Protein AF-A0A9W6PLV8-F1 (afdb_monomer_lite)

Radius of gyration: 26.88 Å; chains: 1; bounding box: 59×56×76 Å

Organism: NCBI:txid2065

Structure (mmCIF, N/CA/C/O backbone):
data_AF-A0A9W6PLV8-F1
#
_entry.id   AF-A0A9W6PLV8-F1
#
loop_
_atom_site.group_PDB
_atom_site.id
_atom_site.type_symbol
_atom_site.label_atom_id
_atom_site.label_alt_id
_atom_site.label_comp_id
_atom_site.label_asym_id
_atom_site.label_entity_id
_atom_site.label_seq_id
_atom_site.pdbx_PDB_ins_code
_atom_site.Cartn_x
_atom_site.Cartn_y
_atom_site.Cartn_z
_atom_site.occupancy
_atom_site.B_iso_or_equiv
_atom_site.auth_seq_id
_atom_site.auth_comp_id
_atom_site.auth_asym_id
_atom_site.auth_atom_id
_atom_site.pdbx_PDB_model_num
ATOM 1 N N . MET A 1 1 ? 12.361 -11.086 0.873 1.00 66.12 1 MET A N 1
ATOM 2 C CA . MET A 1 1 ? 11.343 -10.248 0.214 1.00 66.12 1 MET A CA 1
ATOM 3 C C . MET A 1 1 ? 11.773 -10.048 -1.222 1.00 66.12 1 MET A C 1
ATOM 5 O O . MET A 1 1 ? 12.931 -9.699 -1.428 1.00 66.12 1 MET A O 1
ATOM 9 N N . ASP A 1 2 ? 10.905 -10.350 -2.185 1.00 84.69 2 ASP A N 1
ATOM 10 C CA . ASP A 1 2 ? 11.222 -10.149 -3.600 1.00 84.69 2 ASP A CA 1
ATOM 11 C C . ASP A 1 2 ? 11.041 -8.683 -4.031 1.00 84.69 2 ASP A C 1
ATOM 13 O O . ASP A 1 2 ? 10.467 -7.866 -3.305 1.00 84.69 2 ASP A O 1
ATOM 17 N N . ARG A 1 3 ? 11.588 -8.334 -5.201 1.00 83.94 3 ARG A N 1
ATOM 18 C CA . ARG A 1 3 ? 11.585 -6.954 -5.709 1.00 83.94 3 ARG A CA 1
ATOM 19 C C . ARG A 1 3 ? 10.170 -6.452 -5.992 1.00 83.94 3 ARG A C 1
ATOM 21 O O . ARG A 1 3 ? 9.849 -5.323 -5.642 1.00 83.94 3 ARG A O 1
ATOM 28 N N . CYS A 1 4 ? 9.310 -7.303 -6.551 1.00 87.81 4 CYS A N 1
ATOM 29 C CA . CYS A 1 4 ? 7.926 -6.953 -6.870 1.00 87.81 4 CYS A CA 1
ATOM 30 C C . CYS A 1 4 ? 7.145 -6.560 -5.611 1.00 87.81 4 CYS A C 1
ATOM 32 O O . CYS A 1 4 ? 6.453 -5.543 -5.598 1.00 87.81 4 CYS A O 1
ATOM 34 N N . THR A 1 5 ? 7.318 -7.320 -4.532 1.00 88.94 5 THR A N 1
ATOM 35 C CA . THR A 1 5 ? 6.724 -7.059 -3.220 1.00 88.94 5 THR A CA 1
ATOM 36 C C . THR A 1 5 ? 7.161 -5.696 -2.677 1.00 88.94 5 THR A C 1
ATOM 38 O O . THR A 1 5 ? 6.330 -4.903 -2.231 1.00 88.94 5 THR A O 1
ATOM 41 N N . TRP A 1 6 ? 8.461 -5.389 -2.759 1.00 90.25 6 TRP A N 1
ATOM 42 C CA . TRP A 1 6 ? 9.004 -4.117 -2.278 1.00 90.25 6 TRP A CA 1
ATOM 43 C C . TRP A 1 6 ? 8.450 -2.915 -3.054 1.00 90.25 6 TRP A C 1
ATOM 45 O O . TRP A 1 6 ? 7.961 -1.972 -2.428 1.00 90.25 6 TRP A O 1
ATOM 55 N N . GLU A 1 7 ? 8.468 -2.968 -4.390 1.00 92.38 7 GLU A N 1
ATOM 56 C CA . GLU A 1 7 ? 7.932 -1.902 -5.254 1.00 92.38 7 GLU A CA 1
ATOM 57 C C . GLU A 1 7 ? 6.434 -1.686 -5.007 1.00 92.38 7 GLU A C 1
ATOM 59 O O . GLU A 1 7 ? 5.956 -0.557 -4.890 1.00 92.38 7 GLU A O 1
ATOM 64 N N . THR A 1 8 ? 5.692 -2.781 -4.823 1.00 94.25 8 THR A N 1
ATOM 65 C CA . THR A 1 8 ? 4.251 -2.743 -4.533 1.00 94.25 8 THR A CA 1
ATOM 66 C C . THR A 1 8 ? 3.975 -2.035 -3.217 1.00 94.25 8 THR A C 1
ATOM 68 O O . THR A 1 8 ? 3.113 -1.157 -3.167 1.00 94.25 8 THR A O 1
ATOM 71 N N . ARG A 1 9 ? 4.736 -2.351 -2.159 1.00 94.56 9 ARG A N 1
ATOM 72 C CA . ARG A 1 9 ? 4.620 -1.641 -0.881 1.00 94.56 9 ARG A CA 1
ATOM 73 C C . ARG A 1 9 ? 4.906 -0.149 -1.047 1.00 94.56 9 ARG A C 1
ATOM 75 O O . ARG A 1 9 ? 4.167 0.657 -0.486 1.00 94.56 9 ARG A O 1
ATOM 82 N N . GLN A 1 10 ? 5.966 0.224 -1.771 1.00 93.44 10 GLN A N 1
ATOM 83 C CA . GLN A 1 10 ? 6.342 1.633 -1.949 1.00 93.44 10 GLN A CA 1
ATOM 84 C C . GLN A 1 10 ? 5.245 2.427 -2.661 1.00 93.44 10 GLN A C 1
ATOM 86 O O . GLN A 1 10 ? 4.796 3.452 -2.141 1.00 93.44 10 GLN A O 1
ATOM 91 N N . MET A 1 11 ? 4.765 1.931 -3.802 1.00 95.19 11 MET A N 1
ATOM 92 C CA . MET A 1 11 ? 3.712 2.600 -4.566 1.00 95.19 11 MET A CA 1
ATOM 93 C C . MET A 1 11 ? 2.415 2.696 -3.752 1.00 95.19 11 MET A C 1
ATOM 95 O O . MET A 1 11 ? 1.824 3.772 -3.647 1.00 95.19 11 MET A O 1
ATOM 99 N N . LEU A 1 12 ? 2.005 1.605 -3.098 1.00 96.19 12 LEU A N 1
ATOM 100 C CA . LEU A 1 12 ? 0.788 1.571 -2.287 1.00 96.19 12 LEU A CA 1
ATOM 101 C C . LEU A 1 12 ? 0.858 2.538 -1.096 1.00 96.19 12 LEU A C 1
ATOM 103 O O . LEU A 1 12 ? -0.100 3.262 -0.826 1.00 96.19 12 LEU A O 1
ATOM 107 N N . GLN A 1 13 ? 2.008 2.617 -0.423 1.00 94.75 13 GLN A N 1
ATOM 108 C CA . GLN A 1 13 ? 2.240 3.582 0.651 1.00 94.75 13 GLN A CA 1
ATOM 109 C C . GLN A 1 13 ? 2.097 5.024 0.148 1.00 94.75 13 GLN A C 1
ATOM 111 O O . GLN A 1 13 ? 1.472 5.841 0.826 1.00 94.75 13 GLN A O 1
ATOM 116 N N . ARG A 1 14 ? 2.650 5.347 -1.029 1.00 92.12 14 ARG A N 1
ATOM 117 C CA . ARG A 1 14 ? 2.546 6.690 -1.625 1.00 92.12 14 ARG A CA 1
ATOM 118 C C . ARG A 1 14 ? 1.112 7.037 -2.017 1.00 92.12 14 ARG A C 1
ATOM 120 O O . ARG A 1 14 ? 0.683 8.156 -1.744 1.00 92.12 14 ARG A O 1
ATOM 127 N N . ILE A 1 15 ? 0.367 6.092 -2.597 1.00 92.50 15 ILE A N 1
ATOM 128 C CA . ILE A 1 15 ? -1.060 6.267 -2.919 1.00 92.50 15 ILE A CA 1
ATOM 129 C C . ILE A 1 15 ? -1.844 6.600 -1.654 1.00 92.50 15 ILE A C 1
ATOM 131 O O . ILE A 1 15 ? -2.499 7.639 -1.604 1.00 92.50 15 ILE A O 1
ATOM 135 N N . LEU A 1 16 ? -1.727 5.766 -0.619 1.00 91.75 16 LEU A N 1
ATOM 136 C CA . LEU A 1 16 ? -2.488 5.928 0.618 1.00 91.75 16 LEU A CA 1
ATOM 137 C C . LEU A 1 16 ? -2.097 7.205 1.376 1.00 91.75 16 LEU A C 1
ATOM 139 O O . LEU A 1 16 ? -2.966 7.959 1.802 1.00 91.75 16 LEU A O 1
ATOM 143 N N . ALA A 1 17 ? -0.800 7.496 1.508 1.00 87.12 17 ALA A N 1
ATOM 144 C CA . ALA A 1 17 ? -0.333 8.690 2.213 1.00 87.12 17 ALA A CA 1
ATOM 145 C C . ALA A 1 17 ? -0.656 9.992 1.459 1.00 87.12 17 ALA A C 1
ATOM 147 O O . ALA A 1 17 ? -0.872 11.028 2.085 1.00 87.12 17 ALA A O 1
ATOM 148 N N . GLY A 1 18 ? -0.694 9.949 0.122 1.00 85.44 18 GLY A N 1
ATOM 149 C CA . GLY A 1 18 ? -1.062 11.084 -0.726 1.00 85.44 18 GLY A CA 1
ATOM 150 C C . GLY A 1 18 ? -2.571 11.329 -0.822 1.00 85.44 18 GLY A C 1
ATOM 151 O O . GLY A 1 18 ? -2.993 12.330 -1.415 1.00 85.44 18 GLY A O 1
ATOM 152 N N . TRP A 1 19 ? -3.400 10.439 -0.269 1.00 88.00 19 TRP A N 1
ATOM 153 C CA . TRP A 1 19 ? -4.860 10.510 -0.313 1.00 88.00 19 TRP A CA 1
ATOM 154 C C . TRP A 1 19 ? -5.446 11.104 0.951 1.00 88.00 19 TRP A C 1
ATOM 156 O O . TRP A 1 19 ? -5.958 10.419 1.821 1.00 88.00 19 TRP A O 1
ATOM 166 N N . PHE A 1 20 ? -5.393 12.435 1.009 1.00 82.69 20 PHE A N 1
ATOM 167 C CA . PHE A 1 20 ? -5.921 13.229 2.117 1.00 82.69 20 PHE A CA 1
ATOM 168 C C . PHE A 1 20 ? -7.392 12.917 2.442 1.00 82.69 20 PHE A C 1
ATOM 170 O O . PHE A 1 20 ? -7.762 12.919 3.612 1.00 82.69 20 PHE A O 1
ATOM 177 N N . GLU A 1 21 ? -8.206 12.587 1.434 1.00 84.38 21 GLU A N 1
ATOM 178 C CA . GLU A 1 21 ? -9.616 12.197 1.605 1.00 84.38 21 GLU A CA 1
ATOM 179 C C . GLU A 1 21 ? -9.795 10.885 2.381 1.00 84.38 21 GLU A C 1
ATOM 181 O O . GLU A 1 21 ? -10.880 10.651 2.899 1.00 84.38 21 GLU A O 1
ATOM 186 N N . LEU A 1 22 ? -8.747 10.059 2.520 1.00 84.38 22 LEU A N 1
ATOM 187 C CA . LEU A 1 22 ? -8.789 8.859 3.357 1.00 84.38 22 LEU A CA 1
ATOM 188 C C . LEU A 1 22 ? -8.685 9.173 4.846 1.00 84.38 22 LEU A C 1
ATOM 190 O O . LEU A 1 22 ? -9.080 8.342 5.651 1.00 84.38 22 LEU A O 1
ATOM 194 N N . ALA A 1 23 ? -8.153 10.332 5.247 1.00 84.62 23 ALA A N 1
ATOM 195 C CA . ALA A 1 23 ? -7.918 10.615 6.664 1.00 84.62 23 ALA A CA 1
ATOM 196 C C . ALA A 1 23 ? -9.195 10.546 7.535 1.00 84.62 23 ALA A C 1
ATOM 198 O O . ALA A 1 23 ? -9.117 9.946 8.608 1.00 84.62 23 ALA A O 1
ATOM 199 N N . PRO A 1 24 ? -10.359 11.090 7.114 1.00 85.69 24 PRO A N 1
ATOM 200 C CA . PRO A 1 24 ? -11.595 11.011 7.897 1.00 85.69 24 PRO A CA 1
ATOM 201 C C . PRO A 1 24 ? -12.173 9.593 7.999 1.00 85.69 24 PRO A C 1
ATOM 203 O O . PRO A 1 24 ? -12.715 9.234 9.037 1.00 85.69 24 PRO A O 1
ATOM 206 N N . VAL A 1 25 ? -12.031 8.794 6.939 1.00 88.00 25 VAL A N 1
ATOM 207 C CA . VAL A 1 25 ? -12.609 7.440 6.807 1.00 88.00 25 VAL A CA 1
ATOM 208 C C . VAL A 1 25 ? -11.593 6.329 7.099 1.00 88.00 25 VAL A C 1
ATOM 210 O O . VAL A 1 25 ? -11.867 5.144 6.932 1.00 88.00 25 VAL A O 1
ATOM 213 N N . LEU A 1 26 ? -10.394 6.688 7.558 1.00 86.50 26 LEU A N 1
ATOM 214 C CA . LEU A 1 26 ? -9.319 5.749 7.861 1.00 86.50 26 LEU A CA 1
ATOM 215 C C . LEU A 1 26 ? -9.717 4.681 8.898 1.00 86.50 26 LEU A C 1
ATOM 217 O O . LEU A 1 26 ? -9.351 3.524 8.691 1.00 86.50 26 LEU A O 1
ATOM 221 N N . PRO A 1 27 ? -10.469 4.997 9.976 1.00 87.00 27 PRO A N 1
ATOM 222 C CA . PRO A 1 27 ? -10.951 3.969 10.898 1.00 87.00 27 PRO A CA 1
ATOM 223 C C . PRO A 1 27 ? -11.857 2.937 10.214 1.00 87.00 27 PRO A C 1
ATOM 225 O O . PRO A 1 27 ? -11.727 1.744 10.470 1.00 87.00 27 PRO A O 1
ATOM 228 N N . GLU A 1 28 ? -12.730 3.386 9.309 1.00 89.94 28 GLU A N 1
ATOM 229 C CA . GLU A 1 28 ? -13.651 2.530 8.551 1.00 89.94 28 GLU A CA 1
ATOM 230 C C . GLU A 1 28 ? -12.890 1.647 7.558 1.00 89.94 28 GLU A C 1
ATOM 232 O O . GLU A 1 28 ? -13.195 0.463 7.427 1.00 89.94 28 GLU A O 1
ATOM 237 N N . LEU A 1 29 ? -11.854 2.191 6.909 1.00 90.56 29 LEU A N 1
ATOM 238 C CA . LEU A 1 29 ? -10.946 1.416 6.065 1.00 90.56 29 LEU A CA 1
ATOM 239 C C . LEU A 1 29 ? -10.225 0.330 6.874 1.00 90.56 29 LEU A C 1
ATOM 241 O O . LEU A 1 29 ? -10.180 -0.827 6.462 1.00 90.56 29 LEU A O 1
ATOM 245 N N . GLU A 1 30 ? -9.637 0.687 8.018 1.00 89.81 30 GLU A N 1
ATOM 246 C CA . GLU A 1 30 ? -8.913 -0.269 8.863 1.00 89.81 30 GLU A CA 1
ATOM 247 C C . GLU A 1 30 ? -9.843 -1.368 9.381 1.00 89.81 30 GLU A C 1
ATOM 249 O O . GLU A 1 30 ? -9.465 -2.540 9.356 1.00 89.81 30 GLU A O 1
ATOM 254 N N . GLN A 1 31 ? -11.066 -1.010 9.777 1.00 89.69 31 GLN A N 1
ATOM 255 C CA . GLN A 1 31 ? -12.098 -1.968 10.155 1.00 89.69 31 GLN A CA 1
ATOM 256 C C . GLN A 1 31 ? -12.480 -2.883 8.984 1.00 89.69 31 GLN A C 1
ATOM 258 O O . GLN A 1 31 ? -12.479 -4.103 9.141 1.00 89.69 31 GLN A O 1
ATOM 263 N N . HIS A 1 32 ? -12.737 -2.325 7.799 1.00 90.44 32 HIS A N 1
ATOM 264 C CA . HIS A 1 32 ? -13.065 -3.110 6.611 1.00 90.44 32 HIS A CA 1
ATOM 265 C C . HIS A 1 32 ? -11.961 -4.118 6.273 1.00 90.44 32 HIS A C 1
ATOM 267 O O . HIS A 1 32 ? -12.236 -5.291 6.014 1.00 90.44 32 HIS A O 1
ATOM 273 N N . LEU A 1 33 ? -10.698 -3.686 6.310 1.00 91.19 33 LEU A N 1
ATOM 274 C CA . LEU A 1 33 ? -9.557 -4.571 6.091 1.00 91.19 33 LEU A CA 1
ATOM 275 C C . LEU A 1 33 ? -9.464 -5.646 7.183 1.00 91.19 33 LEU A C 1
ATOM 277 O O . LEU A 1 33 ? -9.072 -6.777 6.891 1.00 91.19 33 LEU A O 1
ATOM 281 N N . ALA A 1 34 ? -9.838 -5.343 8.425 1.00 89.31 34 ALA A N 1
ATOM 282 C CA . ALA A 1 34 ? -9.882 -6.329 9.506 1.00 89.31 34 ALA A CA 1
ATOM 283 C C . ALA A 1 34 ? -10.859 -7.456 9.190 1.00 89.31 34 ALA A C 1
ATOM 285 O O . ALA A 1 34 ? -10.510 -8.632 9.274 1.00 89.31 34 ALA A O 1
ATOM 286 N N . GLU A 1 35 ? -12.068 -7.070 8.792 1.00 90.50 35 GLU A N 1
ATOM 287 C CA . GLU A 1 35 ? -13.188 -7.969 8.539 1.00 90.50 35 GLU A CA 1
ATOM 288 C C . GLU A 1 35 ? -12.968 -8.821 7.283 1.00 90.50 35 GLU A C 1
ATOM 290 O O . GLU A 1 35 ? -13.348 -9.990 7.256 1.00 90.50 35 GLU A O 1
ATOM 295 N N . THR A 1 36 ? -12.327 -8.262 6.253 1.00 88.25 36 THR A N 1
ATOM 296 C CA . THR A 1 36 ? -12.172 -8.923 4.945 1.00 88.25 36 THR A CA 1
ATOM 297 C C . THR A 1 36 ? -10.828 -9.615 4.742 1.00 88.25 36 THR A C 1
ATOM 299 O O . THR A 1 36 ? -10.755 -10.603 4.014 1.00 88.25 36 THR A O 1
ATOM 302 N N . THR A 1 37 ? -9.761 -9.130 5.381 1.00 86.12 37 THR A N 1
ATOM 303 C CA . THR A 1 37 ? -8.385 -9.614 5.146 1.00 86.12 37 THR A CA 1
ATOM 304 C C . THR A 1 37 ? -7.664 -10.069 6.416 1.00 86.12 37 THR A C 1
ATOM 306 O O . THR A 1 37 ? -6.541 -10.564 6.344 1.00 86.12 37 THR A O 1
ATOM 309 N N . GLY A 1 38 ? -8.282 -9.923 7.595 1.00 85.62 38 GLY A N 1
ATOM 310 C CA . GLY A 1 38 ? -7.638 -10.230 8.875 1.00 85.62 38 GLY A CA 1
ATOM 311 C C . GLY A 1 38 ? -6.584 -9.198 9.289 1.00 85.62 38 GLY A C 1
ATOM 312 O O . GLY A 1 38 ? -5.653 -9.525 10.027 1.00 85.62 38 GLY A O 1
ATOM 313 N N . TYR A 1 39 ? -6.699 -7.961 8.797 1.00 86.75 39 TYR A N 1
ATOM 314 C CA . TYR A 1 39 ? -5.824 -6.858 9.185 1.00 86.75 39 TYR A CA 1
ATOM 315 C C . TYR A 1 39 ? -5.888 -6.589 10.700 1.00 86.75 39 TYR A C 1
ATOM 317 O O . TYR A 1 39 ? -6.982 -6.438 11.251 1.00 86.75 39 TYR A O 1
ATOM 325 N N . PRO A 1 40 ? -4.741 -6.484 11.398 1.00 83.38 40 PRO A N 1
ATOM 326 C CA . PRO A 1 40 ? -4.727 -6.193 12.826 1.00 83.38 40 PRO A CA 1
ATOM 327 C C . PRO A 1 40 ? -5.050 -4.712 13.077 1.00 83.38 40 PRO A C 1
ATOM 329 O O . PRO A 1 40 ? -4.174 -3.844 13.000 1.00 83.38 40 PRO A O 1
ATOM 332 N N . VAL A 1 41 ? -6.315 -4.428 13.398 1.00 71.38 41 VAL A N 1
ATOM 333 C CA . VAL A 1 41 ? -6.792 -3.081 13.759 1.00 71.38 41 VAL A CA 1
ATOM 334 C C . VAL A 1 41 ? -6.122 -2.614 15.041 1.00 71.38 41 VAL A C 1
ATOM 336 O O . VAL A 1 41 ? -5.986 -3.371 16.003 1.00 71.38 41 VAL A O 1
ATOM 339 N N . GLN A 1 42 ? -5.719 -1.344 15.072 1.00 65.12 42 GLN A N 1
ATOM 340 C CA . GLN A 1 42 ? -5.234 -0.717 16.296 1.00 65.12 42 GLN A CA 1
ATOM 341 C C . GLN A 1 42 ? -6.307 0.165 16.930 1.00 65.12 42 GLN A C 1
ATOM 343 O O . GLN A 1 42 ? -7.035 0.876 16.254 1.00 65.12 42 GLN A O 1
ATOM 348 N N . VAL A 1 43 ? -6.341 0.152 18.263 1.00 52.78 43 VAL A N 1
ATOM 349 C CA . VAL A 1 43 ? -7.357 0.824 19.092 1.00 52.78 43 VAL A CA 1
ATOM 350 C C . VAL A 1 43 ? -7.194 2.357 19.121 1.00 52.78 43 VAL A C 1
ATOM 352 O O . VAL A 1 43 ? -8.076 3.057 19.602 1.00 52.78 43 VAL A O 1
ATOM 355 N N . GLN A 1 44 ? -6.079 2.908 18.621 1.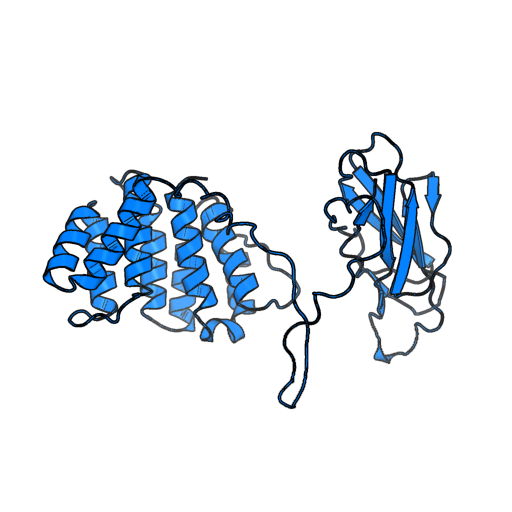00 53.84 44 GLN A N 1
ATOM 356 C CA . GLN A 1 44 ? -5.806 4.352 18.669 1.00 53.84 44 GLN A CA 1
ATOM 357 C C . GLN A 1 44 ? -5.672 4.975 17.272 1.00 53.84 44 GLN A C 1
ATOM 359 O O . GLN A 1 44 ? -4.939 4.425 16.441 1.00 53.84 44 GLN A O 1
ATOM 364 N N . PRO A 1 45 ? -6.285 6.153 17.034 1.00 54.31 45 PRO A N 1
ATOM 365 C CA . PRO A 1 45 ? -6.133 6.885 15.783 1.00 54.31 45 PRO A CA 1
ATOM 366 C C . PRO A 1 45 ? -4.671 7.306 15.581 1.00 54.31 45 PRO A C 1
ATOM 368 O O . PRO A 1 45 ? -4.028 7.875 16.465 1.00 54.31 45 PRO A O 1
ATOM 371 N N . ARG A 1 46 ? -4.129 7.002 14.399 1.00 68.44 46 ARG A N 1
ATOM 372 C CA . ARG A 1 46 ? -2.763 7.345 13.980 1.00 68.44 46 ARG A CA 1
ATOM 373 C C . ARG A 1 46 ? -2.814 8.401 12.870 1.00 68.44 46 ARG A C 1
ATOM 375 O O . ARG A 1 46 ? -3.810 8.491 12.156 1.00 68.44 46 ARG A O 1
ATOM 382 N N . PRO A 1 47 ? -1.725 9.159 12.657 1.00 80.00 47 PRO A N 1
ATOM 383 C CA . PRO A 1 47 ? -1.580 9.967 11.452 1.00 80.00 47 PRO A CA 1
ATOM 384 C C . PRO A 1 47 ? -1.700 9.103 10.189 1.00 80.00 47 PRO A C 1
ATOM 386 O O . PRO A 1 47 ? -1.152 7.996 10.150 1.00 80.00 47 PRO A O 1
ATOM 389 N N . LEU A 1 48 ? -2.331 9.641 9.138 1.00 79.94 48 LEU A N 1
ATOM 390 C CA . LEU A 1 48 ? -2.546 8.944 7.862 1.00 79.94 48 LEU A CA 1
ATOM 391 C C . LEU A 1 48 ? -1.257 8.329 7.302 1.00 79.94 48 LEU A C 1
ATOM 393 O O . LEU A 1 48 ? -1.274 7.199 6.839 1.00 79.94 48 LEU A O 1
ATOM 397 N N . SER A 1 49 ? -0.121 9.024 7.389 1.00 82.94 49 SER A N 1
ATOM 398 C CA . SER A 1 49 ? 1.170 8.519 6.902 1.00 82.94 49 SER A CA 1
ATOM 399 C C . SER A 1 49 ? 1.633 7.238 7.611 1.00 82.94 49 SER A C 1
ATOM 401 O O . SER A 1 49 ? 2.209 6.344 6.983 1.00 82.94 49 SER A O 1
ATOM 403 N N . VAL A 1 50 ? 1.360 7.120 8.913 1.00 84.94 50 VAL A N 1
ATOM 404 C CA . VAL A 1 50 ? 1.713 5.945 9.719 1.00 84.94 50 VAL A CA 1
ATOM 405 C C . VAL A 1 50 ? 0.791 4.779 9.371 1.00 84.94 50 VAL A C 1
ATOM 407 O O . VAL A 1 50 ? 1.279 3.674 9.124 1.00 84.94 50 VAL A O 1
ATOM 410 N N . SER A 1 51 ? -0.519 5.025 9.283 1.00 86.56 51 SER A N 1
ATOM 411 C CA . SER A 1 51 ? -1.474 3.995 8.864 1.00 86.56 51 SER A CA 1
ATOM 412 C C . SER A 1 51 ? -1.249 3.557 7.421 1.00 86.56 51 SER A C 1
ATOM 414 O O . SER A 1 51 ? -1.202 2.360 7.172 1.00 86.56 51 SER A O 1
ATOM 416 N N . ALA A 1 52 ? -0.986 4.477 6.492 1.00 88.50 52 ALA A N 1
ATOM 417 C CA . ALA A 1 52 ? -0.643 4.174 5.102 1.00 88.50 52 ALA A CA 1
ATOM 418 C C . ALA A 1 52 ? 0.567 3.239 5.004 1.00 88.50 52 ALA A C 1
ATOM 420 O O . ALA A 1 52 ? 0.529 2.253 4.275 1.00 88.50 52 ALA A O 1
ATOM 421 N N . THR A 1 53 ? 1.619 3.498 5.787 1.00 89.12 53 THR A N 1
ATOM 422 C CA . THR A 1 53 ? 2.807 2.631 5.836 1.00 89.12 53 THR A CA 1
ATOM 423 C C . THR A 1 53 ? 2.456 1.229 6.335 1.00 89.12 53 THR A C 1
ATOM 425 O O . THR A 1 53 ? 2.900 0.235 5.762 1.00 89.12 53 THR A O 1
ATOM 428 N N . ARG A 1 54 ? 1.639 1.132 7.390 1.00 91.88 54 ARG A N 1
ATOM 429 C CA . ARG A 1 54 ? 1.237 -0.146 7.991 1.00 91.88 54 ARG A CA 1
ATOM 430 C C . ARG A 1 54 ? 0.299 -0.940 7.085 1.00 91.88 54 ARG A C 1
ATOM 432 O O . ARG A 1 54 ? 0.523 -2.127 6.892 1.00 91.88 54 ARG A O 1
ATOM 439 N N . ILE A 1 55 ? -0.721 -0.287 6.530 1.00 93.88 55 ILE A N 1
ATOM 440 C CA . ILE A 1 55 ? -1.664 -0.871 5.571 1.00 93.88 55 ILE A CA 1
ATOM 441 C C . ILE A 1 55 ? -0.893 -1.361 4.345 1.00 93.88 55 ILE A C 1
ATOM 443 O O . ILE A 1 55 ? -1.016 -2.525 3.986 1.00 93.88 55 ILE A O 1
ATOM 447 N N . ALA A 1 56 ? -0.027 -0.530 3.755 1.00 94.81 56 ALA A N 1
ATOM 448 C CA . ALA A 1 56 ? 0.752 -0.924 2.586 1.00 94.81 56 ALA A CA 1
ATOM 449 C C . ALA A 1 56 ? 1.671 -2.118 2.869 1.00 94.81 56 ALA A C 1
ATOM 451 O O . ALA A 1 56 ? 1.738 -3.041 2.061 1.00 94.81 56 ALA A O 1
ATOM 452 N N . LYS A 1 57 ? 2.346 -2.129 4.027 1.00 93.81 57 LYS A N 1
ATOM 453 C CA . LYS A 1 57 ? 3.161 -3.271 4.447 1.00 93.81 57 LYS A CA 1
ATOM 454 C C . LYS A 1 57 ? 2.311 -4.531 4.605 1.00 93.81 57 LYS A C 1
ATOM 456 O O . LYS A 1 57 ? 2.662 -5.564 4.053 1.00 93.81 57 LYS A O 1
ATOM 461 N N . PHE A 1 58 ? 1.181 -4.438 5.301 1.00 94.94 58 PHE A N 1
ATOM 462 C CA . PHE A 1 58 ? 0.313 -5.588 5.507 1.00 94.94 58 PHE A CA 1
ATOM 463 C C . PHE A 1 58 ? -0.189 -6.168 4.179 1.00 94.94 58 PHE A C 1
ATOM 465 O O . PHE A 1 58 ? -0.051 -7.363 3.939 1.00 94.94 58 PHE A O 1
ATOM 472 N N . LEU A 1 59 ? -0.727 -5.316 3.303 1.00 95.81 59 LEU A N 1
ATOM 473 C CA . LEU A 1 59 ? -1.328 -5.740 2.039 1.00 95.81 59 LEU A CA 1
ATOM 474 C C . LEU A 1 59 ? -0.297 -6.322 1.063 1.00 95.81 59 LEU A C 1
ATOM 476 O O . LEU A 1 59 ? -0.624 -7.259 0.339 1.00 95.81 59 LEU A O 1
ATOM 480 N N . ALA A 1 60 ? 0.926 -5.784 1.038 1.00 92.88 60 ALA A N 1
ATOM 481 C CA . ALA A 1 60 ? 1.969 -6.228 0.115 1.00 92.88 60 ALA A CA 1
ATOM 482 C C . ALA A 1 60 ? 2.830 -7.380 0.665 1.00 92.88 60 ALA A C 1
ATOM 484 O O . ALA A 1 60 ? 3.185 -8.275 -0.095 1.00 92.88 60 ALA A O 1
ATOM 485 N N . GLU A 1 61 ? 3.184 -7.360 1.955 1.00 91.62 61 GLU A N 1
ATOM 486 C CA . GLU A 1 61 ? 4.188 -8.258 2.550 1.00 91.62 61 GLU A CA 1
ATOM 487 C C . GLU A 1 61 ? 3.592 -9.292 3.508 1.00 91.62 61 GLU A C 1
ATOM 489 O O . GLU A 1 61 ? 3.961 -10.465 3.446 1.00 91.62 61 GLU A O 1
ATOM 494 N N . ASP A 1 62 ? 2.716 -8.863 4.422 1.00 89.19 62 ASP A N 1
ATOM 495 C CA . ASP A 1 62 ? 2.295 -9.713 5.544 1.00 89.19 62 ASP A CA 1
ATOM 496 C C . ASP A 1 62 ? 1.079 -10.601 5.183 1.00 89.19 62 ASP A C 1
ATOM 498 O O . ASP A 1 62 ? 0.879 -11.663 5.781 1.00 89.19 62 ASP A O 1
ATOM 502 N N . HIS A 1 63 ? 0.265 -10.206 4.196 1.00 90.38 63 HIS A N 1
ATOM 503 C CA . HIS A 1 63 ? -0.907 -10.967 3.764 1.00 90.38 63 HIS A CA 1
ATOM 504 C C . HIS A 1 63 ? -0.528 -12.159 2.868 1.00 90.38 63 HIS A C 1
ATOM 506 O O . HIS A 1 63 ? 0.244 -12.041 1.921 1.00 90.38 63 HIS A O 1
ATOM 512 N N . ARG A 1 64 ? -1.145 -13.326 3.105 1.00 88.62 64 ARG A N 1
ATOM 513 C CA . ARG A 1 64 ? -0.856 -14.570 2.353 1.00 88.62 64 ARG A CA 1
ATOM 514 C C . ARG A 1 64 ? -1.252 -14.512 0.875 1.00 88.62 64 ARG A C 1
ATOM 516 O O . ARG A 1 64 ? -0.758 -15.301 0.077 1.00 88.62 64 ARG A O 1
ATOM 523 N N . GLN A 1 65 ? -2.179 -13.624 0.526 1.00 90.69 65 GLN A N 1
ATOM 524 C CA . GLN A 1 65 ? -2.666 -13.408 -0.838 1.00 90.69 65 GLN A CA 1
ATOM 525 C C . GLN A 1 65 ? -2.674 -11.902 -1.157 1.00 90.69 65 GLN A C 1
ATOM 527 O O . GLN A 1 65 ? -3.733 -11.276 -1.069 1.00 90.69 65 GLN A O 1
ATOM 532 N N . PRO A 1 66 ? -1.519 -11.287 -1.473 1.00 92.12 66 PRO A N 1
ATOM 533 C CA . PRO A 1 66 ? -1.416 -9.835 -1.653 1.00 92.12 66 PRO A CA 1
ATOM 534 C C . PRO A 1 66 ? -2.379 -9.277 -2.705 1.00 92.12 66 PRO A C 1
ATOM 536 O O . PRO A 1 66 ? -3.060 -8.287 -2.463 1.00 92.12 66 PRO A O 1
ATO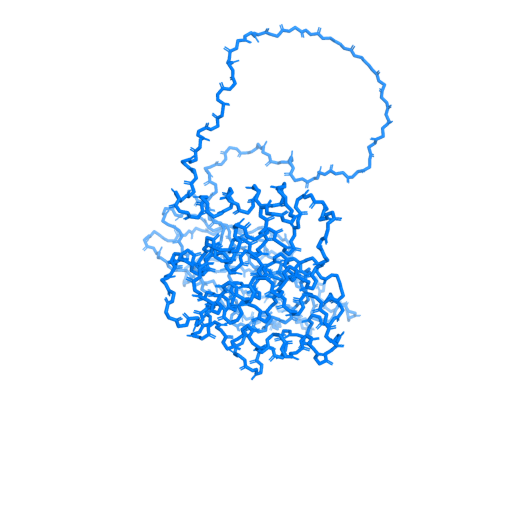M 539 N N . ALA A 1 67 ? -2.524 -9.961 -3.844 1.00 91.56 67 ALA A N 1
ATOM 540 C CA . ALA A 1 67 ? -3.444 -9.547 -4.903 1.00 91.56 67 ALA A CA 1
ATOM 541 C C . ALA A 1 67 ? -4.900 -9.428 -4.422 1.00 91.56 67 ALA A C 1
ATOM 543 O O . ALA A 1 67 ? -5.572 -8.451 -4.734 1.00 91.56 67 ALA A O 1
ATOM 544 N N . ALA A 1 68 ? -5.378 -10.412 -3.651 1.00 91.88 68 ALA A N 1
ATOM 545 C CA . ALA A 1 68 ? -6.745 -10.421 -3.138 1.00 91.88 68 ALA A CA 1
ATOM 546 C C . ALA A 1 68 ? -6.958 -9.302 -2.111 1.00 91.88 68 ALA A C 1
ATOM 548 O O . ALA A 1 68 ? -7.944 -8.578 -2.184 1.00 91.88 68 ALA A O 1
ATOM 549 N N . ALA A 1 69 ? -6.000 -9.100 -1.202 1.00 93.25 69 ALA A N 1
ATOM 550 C CA . ALA A 1 69 ? -6.096 -8.052 -0.189 1.00 93.25 69 ALA A CA 1
ATOM 551 C C . ALA A 1 69 ? -6.049 -6.637 -0.788 1.00 93.25 69 ALA A C 1
ATOM 553 O O . ALA A 1 69 ? -6.834 -5.775 -0.398 1.00 93.25 69 ALA A O 1
ATOM 554 N N . ILE A 1 70 ? -5.177 -6.398 -1.774 1.00 96.38 70 ILE A N 1
ATOM 555 C CA . ILE A 1 70 ? -5.152 -5.131 -2.521 1.00 96.38 70 ILE A CA 1
ATOM 556 C C . ILE A 1 70 ? -6.452 -4.960 -3.330 1.00 96.38 70 ILE A C 1
ATOM 558 O O . ILE A 1 70 ? -6.962 -3.846 -3.434 1.00 96.38 70 ILE A O 1
ATOM 562 N N . GLY A 1 71 ? -7.029 -6.051 -3.847 1.00 94.19 71 GLY A N 1
ATOM 563 C CA . GLY A 1 71 ? -8.350 -6.050 -4.484 1.00 94.19 71 GLY A CA 1
ATOM 564 C C . GLY A 1 71 ? -9.468 -5.591 -3.542 1.00 94.19 71 GLY A C 1
ATOM 565 O O . GLY A 1 71 ? -10.236 -4.707 -3.900 1.00 94.19 71 GLY A O 1
ATOM 566 N N . HIS A 1 72 ? -9.502 -6.093 -2.304 1.00 93.62 72 HIS A N 1
ATOM 567 C CA . HIS A 1 72 ? -10.465 -5.632 -1.295 1.00 93.62 72 HIS A CA 1
ATOM 568 C C . HIS A 1 72 ? -10.313 -4.142 -0.969 1.00 93.62 72 HIS A C 1
ATOM 570 O O . HIS A 1 72 ? -11.312 -3.432 -0.864 1.00 93.62 72 HIS A O 1
ATOM 576 N N . LEU A 1 73 ? -9.074 -3.640 -0.881 1.00 95.50 73 LEU A N 1
ATOM 577 C CA . LEU A 1 73 ? -8.830 -2.203 -0.746 1.00 95.50 73 LEU A CA 1
ATOM 578 C C . LEU A 1 73 ? -9.432 -1.425 -1.927 1.00 95.50 73 LEU A C 1
ATOM 580 O O . LEU A 1 73 ? -10.108 -0.425 -1.707 1.00 95.50 73 LEU A O 1
ATOM 584 N N . HIS A 1 74 ? -9.205 -1.867 -3.165 1.00 94.88 74 HIS A N 1
ATOM 585 C CA . HIS A 1 74 ? -9.792 -1.235 -4.348 1.00 94.88 74 HIS A CA 1
ATOM 586 C C . HIS A 1 74 ? -11.325 -1.200 -4.285 1.00 94.88 74 HIS A C 1
ATOM 588 O O . HIS A 1 74 ? -11.916 -0.138 -4.477 1.00 94.88 74 HIS A O 1
ATOM 594 N N . ASP A 1 75 ? -11.962 -2.330 -3.984 1.00 93.06 75 ASP A N 1
ATOM 595 C CA . ASP A 1 75 ? -13.422 -2.434 -3.967 1.00 93.06 75 ASP A CA 1
ATOM 596 C C . ASP A 1 75 ? -14.034 -1.508 -2.912 1.00 93.06 75 ASP A C 1
ATOM 598 O O . ASP A 1 75 ? -15.027 -0.824 -3.168 1.00 93.06 75 ASP A O 1
ATOM 602 N N . TRP A 1 76 ? -13.406 -1.419 -1.738 1.00 94.00 76 TRP A N 1
ATOM 603 C CA . TRP A 1 76 ? -13.812 -0.473 -0.705 1.00 94.00 76 TRP A CA 1
ATOM 604 C C . TRP A 1 76 ? -13.669 0.981 -1.162 1.00 94.00 76 TRP A C 1
ATOM 606 O O . TRP A 1 76 ? -14.602 1.768 -1.006 1.00 94.00 76 TRP A O 1
ATOM 616 N N . LEU A 1 77 ? -12.535 1.335 -1.778 1.00 91.00 77 LEU A N 1
ATOM 617 C CA . LEU A 1 77 ? -12.291 2.690 -2.280 1.00 91.00 77 LEU A CA 1
ATOM 618 C C . LEU A 1 77 ? -13.331 3.100 -3.328 1.00 91.00 77 LEU A C 1
ATOM 620 O O . LEU A 1 77 ? -13.839 4.219 -3.273 1.00 91.00 77 LEU A O 1
ATOM 624 N N . VAL A 1 78 ? -13.684 2.192 -4.239 1.00 89.69 78 VAL A N 1
ATOM 625 C CA . VAL A 1 78 ? -14.737 2.416 -5.238 1.00 89.69 78 VAL A CA 1
ATOM 626 C C . VAL A 1 78 ? -16.099 2.613 -4.575 1.00 89.69 78 VAL A C 1
ATOM 628 O O . VAL A 1 78 ? -16.850 3.499 -4.976 1.00 89.69 78 VAL A O 1
ATOM 631 N N . ASN A 1 79 ? -16.415 1.835 -3.540 1.00 89.38 79 ASN A N 1
ATOM 632 C CA . ASN A 1 79 ? -17.692 1.950 -2.838 1.00 89.38 79 ASN A CA 1
ATOM 633 C C . ASN A 1 79 ? -17.832 3.268 -2.061 1.00 89.38 79 ASN A C 1
ATOM 635 O O . ASN A 1 79 ? -18.919 3.841 -2.036 1.00 89.38 79 ASN A O 1
ATOM 639 N N . VAL A 1 80 ? -16.756 3.756 -1.435 1.00 86.81 80 VAL A N 1
ATOM 640 C CA . VAL A 1 80 ? -16.792 4.965 -0.591 1.00 86.81 80 VAL A CA 1
ATOM 641 C C . VAL A 1 80 ? -16.600 6.248 -1.401 1.00 86.81 80 VAL A C 1
ATOM 643 O O . VAL A 1 80 ? -17.282 7.242 -1.156 1.00 86.81 80 VAL A O 1
ATOM 646 N N . HIS A 1 81 ? -15.695 6.240 -2.380 1.00 83.00 81 HIS A N 1
ATOM 647 C CA . HIS A 1 81 ? -15.272 7.444 -3.104 1.00 83.00 81 HIS A CA 1
ATOM 648 C C . HIS A 1 81 ? -15.636 7.440 -4.598 1.00 83.00 81 HIS A C 1
ATOM 650 O O . HIS A 1 81 ? -15.362 8.421 -5.298 1.00 83.00 81 HIS A O 1
ATOM 656 N N . GLY A 1 82 ? -16.265 6.368 -5.089 1.00 85.00 82 GLY A N 1
ATOM 657 C CA . GLY A 1 82 ? -16.551 6.162 -6.506 1.00 85.00 82 GLY A CA 1
ATOM 658 C C . GLY A 1 82 ? -15.312 5.771 -7.316 1.00 85.00 82 GLY A C 1
ATOM 659 O O . GLY A 1 82 ? -14.202 5.637 -6.799 1.00 85.00 82 GLY A O 1
ATOM 660 N N . ASN A 1 83 ? -15.495 5.611 -8.628 1.00 80.81 83 ASN A N 1
ATOM 661 C CA . ASN A 1 83 ? -14.382 5.340 -9.538 1.00 80.81 83 ASN A CA 1
ATOM 662 C C . ASN A 1 83 ? -13.478 6.575 -9.641 1.00 80.81 83 ASN A C 1
ATOM 664 O O . ASN A 1 83 ? -13.874 7.604 -10.194 1.00 80.81 83 ASN A O 1
ATOM 668 N N . GLN A 1 84 ? -12.256 6.453 -9.126 1.00 86.56 84 GLN A N 1
ATOM 669 C CA . GLN A 1 84 ? -11.233 7.491 -9.161 1.00 86.56 84 GLN A CA 1
ATOM 670 C C . GLN A 1 84 ? -9.919 6.945 -9.716 1.00 86.56 84 GLN A C 1
ATOM 672 O O . GLN A 1 84 ? -9.572 5.788 -9.488 1.00 86.56 84 GLN A O 1
ATOM 677 N N . LEU A 1 85 ? -9.117 7.830 -10.314 1.00 88.38 85 LEU A N 1
ATOM 678 C CA . LEU A 1 85 ? -7.812 7.489 -10.890 1.00 88.38 85 LEU A CA 1
ATOM 679 C C . LEU A 1 85 ? -6.879 6.766 -9.901 1.00 88.38 85 LEU A C 1
ATOM 681 O O . LEU A 1 85 ? -6.127 5.876 -10.282 1.00 88.38 85 LEU A O 1
ATOM 685 N N . ARG A 1 86 ? -6.914 7.137 -8.615 1.00 87.19 86 ARG A N 1
ATOM 686 C CA . ARG A 1 86 ? -6.116 6.465 -7.577 1.00 87.19 86 ARG A CA 1
ATOM 687 C C . ARG A 1 86 ? -6.610 5.053 -7.282 1.00 87.19 86 ARG A C 1
ATOM 689 O O . ARG A 1 86 ? -5.781 4.178 -7.060 1.00 87.19 86 ARG A O 1
ATOM 696 N N . GLY A 1 87 ? -7.924 4.830 -7.324 1.00 90.62 87 GLY A N 1
ATOM 697 C CA . GLY A 1 87 ? -8.514 3.494 -7.264 1.00 90.62 87 GLY A CA 1
ATOM 698 C C . GLY A 1 87 ? -8.045 2.635 -8.438 1.00 90.62 87 GLY A C 1
ATOM 699 O O . GLY A 1 87 ? -7.581 1.518 -8.222 1.00 90.62 87 GLY A O 1
ATOM 700 N N . ASP A 1 88 ? -8.027 3.187 -9.654 1.00 93.56 88 ASP A N 1
ATOM 701 C CA . ASP A 1 88 ? -7.563 2.460 -10.842 1.00 93.56 88 ASP A CA 1
ATOM 702 C C . ASP A 1 88 ? -6.096 1.993 -10.708 1.00 93.56 88 ASP A C 1
ATOM 704 O O . ASP A 1 88 ? -5.755 0.870 -11.085 1.00 93.56 88 ASP A O 1
ATOM 708 N N . TRP A 1 89 ? -5.226 2.805 -10.093 1.00 95.81 89 TRP A N 1
ATOM 709 C CA . TRP A 1 89 ? -3.848 2.402 -9.779 1.00 95.81 89 TRP A CA 1
ATOM 710 C C . TRP A 1 89 ? -3.761 1.305 -8.704 1.00 95.81 89 TRP A C 1
ATOM 712 O O . TRP A 1 89 ? -2.909 0.421 -8.807 1.00 95.81 89 TRP A O 1
ATOM 722 N N . VAL A 1 90 ? -4.643 1.309 -7.697 1.00 96.31 90 VAL A N 1
ATOM 723 C CA . VAL A 1 90 ? -4.738 0.209 -6.712 1.00 96.31 90 VAL A CA 1
ATOM 724 C C . VAL A 1 90 ? -5.203 -1.083 -7.393 1.00 96.31 90 VAL A C 1
ATOM 726 O O . VAL A 1 90 ? -4.622 -2.144 -7.158 1.00 96.31 90 VAL A O 1
ATOM 729 N N . SER A 1 91 ? -6.184 -0.995 -8.296 1.00 95.25 91 SER A N 1
ATOM 730 C CA . SER A 1 91 ? -6.640 -2.126 -9.116 1.00 95.25 91 SER A CA 1
ATOM 731 C C . SER A 1 91 ? -5.499 -2.703 -9.956 1.00 95.25 91 SER A C 1
ATOM 733 O O . SER A 1 91 ? -5.241 -3.909 -9.940 1.00 95.25 91 SER A O 1
ATOM 735 N N . PHE A 1 92 ? -4.735 -1.833 -10.623 1.00 95.75 92 PHE A N 1
ATOM 736 C CA . PHE A 1 92 ? -3.548 -2.229 -11.373 1.00 95.75 92 PHE A CA 1
ATOM 737 C C . PHE A 1 92 ? -2.543 -3.001 -10.500 1.00 95.75 92 PHE A C 1
ATOM 739 O O . PHE A 1 92 ? -2.085 -4.072 -10.905 1.00 95.75 92 PHE A O 1
ATOM 746 N N . LEU A 1 93 ? -2.240 -2.519 -9.287 1.00 96.62 93 LEU A N 1
ATOM 747 C CA . LEU A 1 93 ? -1.329 -3.203 -8.360 1.00 96.62 93 LEU A CA 1
ATOM 748 C C . LEU A 1 93 ? -1.806 -4.620 -8.012 1.00 96.62 93 LEU A C 1
ATOM 750 O O . LEU A 1 93 ? -1.001 -5.556 -8.066 1.00 96.62 93 LEU A O 1
ATOM 754 N N . ALA A 1 94 ? -3.098 -4.795 -7.712 1.00 93.88 94 ALA A N 1
ATOM 755 C CA . ALA A 1 94 ? -3.689 -6.109 -7.447 1.00 93.88 94 ALA A CA 1
ATOM 756 C C . ALA A 1 94 ? -3.523 -7.059 -8.647 1.00 93.88 94 ALA A C 1
ATOM 758 O O . ALA A 1 94 ? -3.110 -8.212 -8.491 1.00 93.88 94 ALA A O 1
ATOM 759 N N . LEU A 1 95 ? -3.780 -6.557 -9.859 1.00 93.00 95 LEU A N 1
ATOM 760 C CA . LEU A 1 95 ? -3.683 -7.323 -11.104 1.00 93.00 95 LEU A CA 1
ATOM 761 C C . LEU A 1 95 ? -2.247 -7.697 -11.485 1.00 93.00 95 LEU A C 1
ATOM 763 O O . LEU A 1 95 ? -2.050 -8.696 -12.185 1.00 93.00 95 LEU A O 1
ATOM 767 N N . VAL A 1 96 ? -1.255 -6.906 -11.071 1.00 93.25 96 VAL A N 1
ATOM 768 C CA . VAL A 1 96 ? 0.163 -7.189 -11.324 1.00 93.25 96 VAL A CA 1
ATOM 769 C C . VAL A 1 96 ? 0.675 -8.305 -10.420 1.00 93.25 96 VAL A C 1
ATOM 771 O O . VAL A 1 96 ? 1.357 -9.190 -10.931 1.00 93.25 96 VAL A O 1
ATOM 774 N N . GLN A 1 97 ? 0.311 -8.339 -9.131 1.00 88.69 97 GLN A N 1
ATOM 775 C CA . GLN A 1 97 ? 0.833 -9.339 -8.176 1.00 88.69 97 GLN A CA 1
ATOM 776 C C . GLN A 1 97 ? 0.664 -10.787 -8.659 1.00 88.69 97 GLN A C 1
ATOM 778 O O . GLN A 1 97 ? 1.562 -11.614 -8.502 1.00 88.69 97 GLN A O 1
ATOM 783 N N . ASN A 1 98 ? -0.467 -11.072 -9.305 1.00 81.50 98 ASN A N 1
ATOM 784 C CA . ASN A 1 98 ? -0.810 -12.393 -9.826 1.00 81.50 98 ASN A CA 1
ATOM 785 C C . ASN A 1 98 ? -0.805 -12.454 -11.361 1.00 81.50 98 ASN A C 1
ATOM 787 O O . ASN A 1 98 ? -1.448 -13.332 -11.933 1.00 81.50 98 ASN A O 1
ATOM 791 N N . ALA A 1 99 ? -0.110 -11.539 -12.046 1.00 84.81 99 ALA A N 1
ATOM 792 C CA . ALA A 1 99 ? -0.081 -11.526 -13.506 1.00 84.81 99 ALA A CA 1
ATOM 793 C C . ALA A 1 99 ? 0.542 -12.831 -14.052 1.00 84.81 99 ALA A C 1
ATOM 795 O O . ALA A 1 99 ? 1.728 -13.086 -13.804 1.00 84.81 99 ALA A O 1
ATOM 796 N N . PRO A 1 100 ? -0.230 -13.672 -14.771 1.00 76.25 100 PRO A N 1
ATOM 797 C CA . PRO A 1 100 ? 0.285 -14.912 -15.333 1.00 76.25 100 PRO A CA 1
ATOM 798 C C . PRO A 1 100 ? 1.236 -14.608 -16.495 1.00 76.25 100 PRO A C 1
ATOM 800 O O . PRO A 1 100 ? 1.030 -13.655 -17.241 1.00 76.25 100 PRO A O 1
ATOM 803 N N . GLY A 1 101 ? 2.274 -15.429 -16.659 1.00 80.38 101 GLY A N 1
ATOM 804 C CA . GLY A 1 101 ? 3.223 -15.298 -17.771 1.00 80.38 101 GLY A CA 1
ATOM 805 C C . GLY A 1 101 ? 4.302 -14.223 -17.597 1.00 80.38 101 GLY A C 1
ATOM 806 O O . GLY A 1 101 ? 5.147 -14.091 -18.474 1.00 80.38 101 GLY A O 1
ATOM 807 N N . LEU A 1 102 ? 4.318 -13.501 -16.471 1.00 85.25 102 LEU A N 1
ATOM 808 C CA . LEU A 1 102 ? 5.370 -12.542 -16.130 1.00 85.25 102 LEU A CA 1
ATOM 809 C C . LEU A 1 102 ? 6.282 -13.074 -15.023 1.00 85.25 102 LEU A C 1
ATOM 811 O O . LEU A 1 102 ? 5.814 -13.539 -13.980 1.00 85.25 102 LEU A O 1
ATOM 815 N N . ALA A 1 103 ? 7.594 -12.950 -15.225 1.00 87.56 103 ALA A N 1
ATOM 816 C CA . ALA A 1 103 ? 8.583 -13.205 -14.185 1.00 87.56 103 ALA A CA 1
ATOM 817 C C . ALA A 1 103 ? 8.502 -12.146 -13.072 1.00 87.56 103 ALA A C 1
ATOM 819 O O . ALA A 1 103 ? 8.046 -11.022 -13.288 1.00 87.56 103 ALA A O 1
ATOM 820 N N . VAL A 1 104 ? 8.994 -12.487 -11.876 1.00 85.81 104 VAL A N 1
ATOM 821 C CA . VAL A 1 104 ? 8.981 -11.589 -10.705 1.00 85.81 104 VAL A CA 1
ATOM 822 C C . VAL A 1 104 ? 9.634 -10.238 -11.014 1.00 85.81 104 VAL A C 1
ATOM 824 O O . VAL A 1 104 ? 9.071 -9.206 -10.660 1.00 85.81 104 VAL A O 1
ATOM 827 N N . ASP A 1 105 ? 10.759 -10.235 -11.731 1.00 86.94 105 ASP A N 1
ATOM 828 C CA . ASP A 1 105 ? 11.474 -9.006 -12.090 1.00 86.94 105 ASP A CA 1
ATOM 829 C C . ASP A 1 105 ? 10.699 -8.154 -13.104 1.00 86.94 105 ASP A C 1
ATOM 831 O O . ASP A 1 105 ? 10.632 -6.939 -12.963 1.00 86.94 105 ASP A O 1
ATOM 835 N N . GLN A 1 106 ? 10.010 -8.778 -14.064 1.00 90.38 106 GLN A N 1
ATOM 836 C CA . GLN A 1 106 ? 9.167 -8.055 -15.024 1.00 90.38 106 GLN A CA 1
ATOM 837 C C . GLN A 1 106 ? 7.947 -7.423 -14.346 1.00 90.38 106 GLN A C 1
ATOM 839 O O . GLN A 1 106 ? 7.529 -6.325 -14.707 1.00 90.38 106 GLN A O 1
ATOM 844 N N . ARG A 1 107 ? 7.376 -8.098 -13.340 1.00 91.44 107 ARG A N 1
ATOM 845 C CA . ARG A 1 107 ? 6.314 -7.513 -12.511 1.00 91.44 107 ARG A CA 1
ATOM 846 C C . ARG A 1 107 ? 6.843 -6.339 -11.693 1.00 91.44 107 ARG A C 1
ATOM 848 O O . ARG A 1 107 ? 6.187 -5.306 -11.656 1.00 91.44 107 ARG A O 1
ATOM 855 N N . ALA A 1 108 ? 8.035 -6.464 -11.109 1.00 91.56 108 ALA A N 1
ATOM 856 C CA . ALA A 1 108 ? 8.681 -5.370 -10.388 1.00 91.56 108 ALA A CA 1
ATOM 857 C C . ALA A 1 108 ? 8.937 -4.155 -11.299 1.00 91.56 108 ALA A C 1
ATOM 859 O O . ALA A 1 108 ? 8.632 -3.031 -10.910 1.00 91.56 108 ALA A O 1
ATOM 860 N N . GLU A 1 109 ? 9.407 -4.374 -12.532 1.00 93.56 109 GLU A N 1
ATOM 861 C CA . GLU A 1 109 ? 9.566 -3.314 -13.537 1.00 93.56 109 GLU A CA 1
ATOM 862 C C . GLU A 1 109 ? 8.239 -2.624 -13.864 1.00 93.56 109 GLU A C 1
ATOM 864 O O . GLU A 1 109 ? 8.183 -1.397 -13.895 1.00 93.56 109 GLU A O 1
ATOM 869 N N . LEU A 1 110 ? 7.156 -3.386 -14.070 1.00 94.88 110 LEU A N 1
ATOM 870 C CA . LEU A 1 110 ? 5.831 -2.806 -14.313 1.00 94.88 110 LEU A CA 1
ATOM 871 C C . LEU A 1 110 ? 5.354 -1.948 -13.142 1.00 94.88 110 LEU A C 1
ATOM 873 O O . LEU A 1 110 ? 4.810 -0.873 -13.381 1.00 94.88 110 LEU A O 1
ATOM 877 N N . VAL A 1 111 ? 5.556 -2.395 -11.898 1.00 96.19 111 VAL A N 1
ATOM 878 C CA . VAL A 1 111 ? 5.182 -1.606 -10.714 1.00 96.19 111 VAL A CA 1
ATOM 879 C C . VAL A 1 111 ? 6.022 -0.332 -10.620 1.00 96.19 111 VAL A C 1
ATOM 881 O O . VAL A 1 111 ? 5.462 0.739 -10.410 1.00 96.19 111 VAL A O 1
ATOM 884 N N . ALA A 1 112 ? 7.335 -0.407 -10.842 1.00 94.56 112 ALA A N 1
ATOM 885 C CA . ALA A 1 112 ? 8.205 0.767 -10.790 1.00 94.56 112 ALA A CA 1
ATOM 886 C C . ALA A 1 112 ? 7.899 1.784 -11.900 1.00 94.56 112 ALA A C 1
ATOM 888 O O . ALA A 1 112 ? 7.909 2.991 -11.657 1.00 94.56 112 ALA A O 1
ATOM 889 N N . ILE A 1 113 ? 7.580 1.318 -13.113 1.00 95.12 113 ILE A N 1
ATOM 890 C CA . ILE A 1 113 ? 7.101 2.195 -14.188 1.00 95.12 113 ILE A CA 1
ATOM 891 C C . ILE A 1 113 ? 5.759 2.816 -13.787 1.00 95.12 113 ILE A C 1
ATOM 893 O O . ILE A 1 113 ? 5.589 4.026 -13.904 1.00 95.12 113 ILE A O 1
ATOM 897 N N . ALA A 1 114 ? 4.817 2.021 -13.278 1.00 96.06 114 ALA A N 1
ATOM 898 C CA . ALA A 1 114 ? 3.506 2.507 -12.857 1.00 96.06 114 ALA A CA 1
ATOM 899 C C . ALA A 1 114 ? 3.578 3.538 -11.720 1.00 96.06 114 ALA A C 1
ATOM 901 O O . ALA A 1 114 ? 2.806 4.492 -11.731 1.00 96.06 114 ALA A O 1
ATOM 902 N N . ASP A 1 115 ? 4.523 3.414 -10.786 1.00 94.25 115 ASP A N 1
ATOM 903 C CA . ASP A 1 115 ? 4.765 4.418 -9.745 1.00 94.25 115 ASP A CA 1
ATOM 904 C C . ASP A 1 115 ? 5.161 5.777 -10.351 1.00 94.25 115 ASP A C 1
ATOM 906 O O . ASP A 1 115 ? 4.616 6.810 -9.956 1.00 94.25 115 ASP A O 1
ATOM 910 N N . VAL A 1 116 ? 6.017 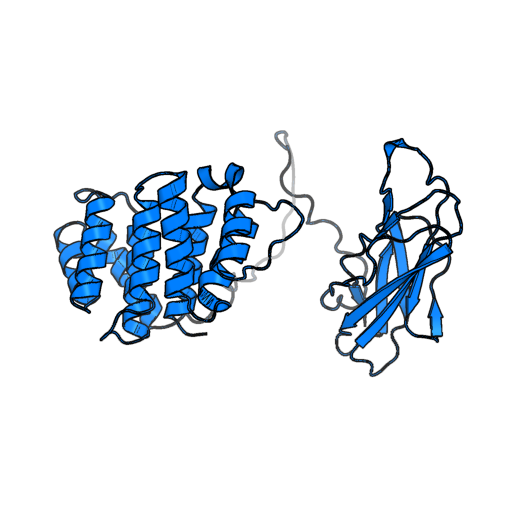5.781 -11.382 1.00 93.31 116 VAL A N 1
ATOM 911 C CA . VAL A 1 116 ? 6.352 6.997 -12.146 1.00 93.31 116 VAL A CA 1
ATOM 912 C C . VAL A 1 116 ? 5.123 7.557 -12.859 1.00 93.31 116 VAL A C 1
ATOM 914 O O . VAL A 1 116 ? 4.934 8.766 -12.886 1.00 93.31 116 VAL A O 1
ATOM 917 N N . LEU A 1 117 ? 4.266 6.711 -13.431 1.00 93.75 117 LEU A N 1
ATOM 918 C CA . LEU A 1 117 ? 3.067 7.173 -14.138 1.00 93.75 117 LEU A CA 1
ATOM 919 C C . LEU A 1 117 ? 1.983 7.710 -13.193 1.00 93.75 117 LEU A C 1
ATOM 921 O O . LEU A 1 117 ? 1.284 8.663 -13.533 1.00 93.75 117 LEU A O 1
ATOM 925 N N . CYS A 1 118 ? 1.850 7.116 -12.008 1.00 93.00 118 CYS A N 1
ATOM 926 C CA . CYS A 1 118 ? 0.919 7.546 -10.968 1.00 93.00 118 CYS A CA 1
ATOM 927 C C . CYS A 1 118 ? 1.381 8.844 -10.291 1.00 93.00 118 CYS A C 1
ATOM 929 O O . CYS A 1 118 ? 0.558 9.690 -9.937 1.00 93.00 118 CYS A O 1
ATOM 931 N N . PHE A 1 119 ? 2.695 9.017 -10.126 1.00 90.69 119 PHE A N 1
ATOM 932 C CA . PHE A 1 119 ? 3.316 10.196 -9.524 1.00 90.69 119 PHE A CA 1
ATOM 933 C C . PHE A 1 119 ? 4.363 10.798 -10.464 1.00 90.69 119 PHE A C 1
ATOM 935 O O . PHE A 1 119 ? 5.566 10.709 -10.190 1.00 90.69 119 PHE A O 1
ATOM 942 N N . PRO A 1 120 ? 3.920 11.415 -11.570 1.00 87.44 120 PRO A N 1
ATOM 943 C CA . PRO A 1 120 ? 4.825 11.855 -12.612 1.00 87.44 120 PRO A CA 1
ATOM 944 C C . PRO A 1 120 ? 5.739 12.979 -12.093 1.00 87.44 120 PRO A C 1
ATOM 946 O O . PRO A 1 120 ? 5.241 13.989 -11.591 1.00 87.44 120 PRO A O 1
ATOM 949 N N . PRO A 1 121 ? 7.077 12.832 -12.197 1.00 84.25 121 PRO A N 1
ATOM 950 C CA . PRO A 1 121 ? 8.029 13.857 -11.753 1.00 84.25 121 PRO A CA 1
ATOM 951 C C . PRO A 1 121 ? 7.971 15.116 -12.629 1.00 84.25 121 PRO A C 1
ATOM 953 O O . PRO A 1 121 ? 8.383 16.194 -12.208 1.00 84.25 121 PRO A O 1
ATOM 956 N N . VAL A 1 122 ? 7.441 14.971 -13.844 1.00 85.88 122 VAL A N 1
ATOM 957 C CA . VAL A 1 122 ? 7.159 16.039 -14.800 1.00 85.88 122 VAL A CA 1
ATOM 958 C C . VAL A 1 122 ? 5.719 15.893 -15.271 1.00 85.88 122 VAL A C 1
ATOM 960 O O . VAL A 1 122 ? 5.274 14.779 -15.532 1.00 85.88 122 VAL A O 1
ATOM 963 N N . ALA A 1 123 ? 4.976 16.994 -15.376 1.00 88.00 123 ALA A N 1
ATOM 964 C CA . ALA A 1 123 ? 3.585 16.935 -15.816 1.00 88.00 123 ALA A CA 1
ATOM 965 C C . ALA A 1 123 ? 3.487 16.329 -17.236 1.00 88.00 123 ALA A C 1
ATOM 967 O O . ALA A 1 123 ? 4.191 16.805 -18.133 1.00 88.00 123 ALA A O 1
ATOM 968 N N . PRO A 1 124 ? 2.631 15.313 -17.462 1.00 87.12 124 PRO A N 1
ATOM 969 C CA . PRO A 1 124 ? 2.385 14.780 -18.799 1.00 87.12 124 PRO A CA 1
ATOM 970 C C . PRO A 1 124 ? 1.862 15.875 -19.733 1.00 87.12 124 PRO A C 1
ATOM 972 O O . PRO A 1 124 ? 1.020 16.682 -19.336 1.00 87.12 124 PRO A O 1
ATOM 975 N N . LEU A 1 125 ? 2.349 15.907 -20.974 1.00 89.06 125 LEU A N 1
ATOM 976 C CA . LEU A 1 125 ? 2.004 16.968 -21.927 1.00 89.06 125 LEU A CA 1
ATOM 977 C C . LEU A 1 125 ? 0.887 16.567 -22.895 1.00 89.06 125 LEU A C 1
ATOM 979 O O . LEU A 1 125 ? 0.196 17.431 -23.431 1.00 89.06 125 LEU A O 1
ATOM 983 N N . ARG A 1 126 ? 0.745 15.272 -23.176 1.00 86.88 126 ARG A N 1
ATOM 984 C CA . ARG A 1 126 ? -0.104 14.721 -24.247 1.00 86.88 126 ARG A CA 1
ATOM 985 C C . ARG A 1 126 ? -1.057 13.623 -23.774 1.00 86.88 126 ARG A C 1
ATOM 987 O O . ARG A 1 126 ? -1.963 13.257 -24.518 1.00 86.88 126 ARG A O 1
ATOM 994 N N . THR A 1 127 ? -0.850 13.088 -22.576 1.00 88.75 127 THR A N 1
ATOM 995 C CA . THR A 1 127 ? -1.526 11.896 -22.062 1.00 88.75 127 THR A CA 1
ATOM 996 C C . THR A 1 127 ? -2.100 12.192 -20.687 1.00 88.75 127 THR A C 1
ATOM 998 O O . THR A 1 127 ? -1.371 12.587 -19.782 1.00 88.75 127 THR A O 1
ATOM 1001 N N . ASP A 1 128 ? -3.406 12.006 -20.516 1.00 90.62 128 ASP A N 1
ATOM 1002 C CA . ASP A 1 128 ? -4.041 12.158 -19.210 1.00 90.62 128 ASP A CA 1
ATOM 1003 C C . ASP A 1 128 ? -3.806 10.931 -18.312 1.00 90.62 128 ASP A C 1
ATOM 1005 O O . ASP A 1 128 ? -3.365 9.867 -18.755 1.00 90.62 128 ASP A O 1
ATOM 1009 N N . GLY A 1 129 ? -4.102 11.075 -17.018 1.00 87.88 129 GLY A N 1
ATOM 1010 C CA . GLY A 1 129 ? -3.860 10.017 -16.036 1.00 87.88 129 GLY A CA 1
ATOM 1011 C C . GLY A 1 129 ? -4.588 8.710 -16.359 1.00 87.88 129 GLY A C 1
ATOM 1012 O O . GLY A 1 129 ? -4.008 7.635 -16.219 1.00 87.88 129 GLY A O 1
ATOM 1013 N N . ARG A 1 130 ? -5.829 8.786 -16.856 1.00 91.81 130 ARG A N 1
ATOM 1014 C CA . ARG A 1 130 ? -6.605 7.601 -17.244 1.00 91.81 130 ARG A CA 1
ATOM 1015 C C . ARG A 1 130 ? -5.912 6.845 -18.371 1.00 91.81 130 ARG A C 1
ATOM 1017 O O . ARG A 1 130 ? -5.772 5.626 -18.301 1.00 91.81 130 ARG A O 1
ATOM 1024 N N . ARG A 1 131 ? -5.430 7.558 -19.389 1.00 92.88 131 ARG A N 1
ATOM 1025 C CA . ARG A 1 131 ? -4.729 6.935 -20.506 1.00 92.88 131 ARG A CA 1
ATOM 1026 C C . ARG A 1 131 ? -3.396 6.319 -20.081 1.00 92.88 131 ARG A C 1
ATOM 1028 O O . ARG A 1 131 ? -3.025 5.282 -20.625 1.00 92.88 131 ARG A O 1
ATOM 1035 N N . LEU A 1 132 ? -2.710 6.895 -19.092 1.00 92.44 132 LEU A N 1
ATOM 1036 C CA . LEU A 1 132 ? -1.510 6.290 -18.500 1.00 92.44 132 LEU A CA 1
ATOM 1037 C C . LEU A 1 132 ? -1.819 4.954 -17.802 1.00 92.44 132 LEU A C 1
ATOM 1039 O O . LEU A 1 132 ? -1.077 3.988 -17.996 1.00 92.44 132 LEU A O 1
ATOM 1043 N N . VAL A 1 133 ? -2.928 4.861 -17.060 1.00 92.94 133 VAL A N 1
ATOM 1044 C CA . VAL A 1 133 ? -3.383 3.590 -16.462 1.00 92.94 133 VAL A CA 1
ATOM 1045 C C . VAL A 1 133 ? -3.737 2.563 -17.538 1.00 92.94 133 VAL A C 1
ATOM 1047 O O . VAL A 1 133 ? -3.351 1.397 -17.433 1.00 92.94 133 VAL A O 1
ATOM 1050 N N . GLU A 1 134 ? -4.449 2.980 -18.589 1.00 92.62 134 GLU A N 1
ATOM 1051 C CA . GLU A 1 134 ? -4.808 2.108 -19.715 1.00 92.62 134 GLU A CA 1
ATOM 1052 C C . GLU A 1 134 ? -3.557 1.531 -20.392 1.00 92.62 134 GLU A C 1
ATOM 1054 O O . GLU A 1 134 ? -3.491 0.325 -20.636 1.00 92.62 134 GLU A O 1
ATOM 1059 N N . MET A 1 135 ? -2.542 2.365 -20.637 1.00 93.31 135 MET A N 1
ATOM 1060 C CA . MET A 1 135 ? -1.261 1.934 -21.204 1.00 93.31 135 MET A CA 1
ATOM 1061 C C . MET A 1 135 ? -0.549 0.925 -20.293 1.00 93.31 135 MET A C 1
ATOM 1063 O O . MET A 1 135 ? -0.128 -0.134 -20.762 1.00 93.31 135 MET A O 1
ATOM 1067 N N . ALA A 1 136 ? -0.463 1.199 -18.987 1.00 92.81 136 ALA A N 1
ATOM 1068 C CA . ALA A 1 136 ? 0.151 0.280 -18.027 1.00 92.81 136 ALA A CA 1
ATOM 1069 C C . ALA A 1 136 ? -0.589 -1.069 -17.968 1.00 92.81 136 ALA A C 1
ATOM 1071 O O . ALA A 1 136 ? 0.025 -2.140 -18.009 1.00 92.81 136 ALA A O 1
ATOM 1072 N N . THR A 1 137 ? -1.921 -1.030 -17.944 1.00 91.69 137 THR A N 1
ATOM 1073 C CA . THR A 1 137 ? -2.777 -2.223 -17.935 1.00 91.69 137 THR A CA 1
ATOM 1074 C C . THR A 1 137 ? -2.609 -3.040 -19.214 1.00 91.69 137 THR A C 1
ATOM 1076 O O . THR A 1 137 ? -2.497 -4.267 -19.156 1.00 91.69 137 THR A O 1
ATOM 1079 N N . HIS A 1 138 ? -2.537 -2.377 -20.370 1.00 90.81 138 HIS A N 1
ATOM 1080 C CA . HIS A 1 138 ? -2.306 -3.026 -21.656 1.00 90.81 138 HIS A CA 1
ATOM 1081 C C . HIS A 1 138 ? -0.937 -3.715 -21.709 1.00 90.81 138 HIS A C 1
ATOM 1083 O O . HIS A 1 138 ? -0.847 -4.886 -22.079 1.00 90.81 138 HIS A O 1
ATOM 1089 N N . ALA A 1 139 ? 0.115 -3.040 -21.243 1.00 89.25 139 ALA A N 1
ATOM 1090 C CA . ALA A 1 139 ? 1.455 -3.611 -21.159 1.00 89.25 139 ALA A CA 1
ATOM 1091 C C . ALA A 1 139 ? 1.527 -4.835 -20.236 1.00 89.25 139 ALA A C 1
ATOM 1093 O O . ALA A 1 139 ? 2.186 -5.823 -20.569 1.00 89.25 139 ALA A O 1
ATOM 1094 N N . ARG A 1 140 ? 0.795 -4.813 -19.113 1.00 91.06 140 ARG A N 1
ATOM 1095 C CA . ARG A 1 140 ? 0.634 -5.978 -18.230 1.00 91.06 140 ARG A CA 1
ATOM 1096 C C . ARG A 1 140 ? -0.063 -7.139 -18.942 1.00 91.06 140 ARG A C 1
ATOM 1098 O O . ARG A 1 140 ? 0.358 -8.276 -18.775 1.00 91.06 140 ARG A O 1
ATOM 1105 N N . VAL A 1 141 ? -1.117 -6.871 -19.722 1.00 89.25 141 VAL A N 1
ATOM 1106 C CA . VAL A 1 141 ? -1.835 -7.902 -20.502 1.00 89.25 141 VAL A CA 1
ATOM 1107 C C . VAL A 1 141 ? -0.933 -8.530 -21.565 1.00 89.25 141 VAL A C 1
ATOM 1109 O O . VAL A 1 141 ? -0.956 -9.746 -21.724 1.00 89.25 141 VAL A O 1
ATOM 1112 N N . ILE A 1 142 ? -0.133 -7.727 -22.269 1.00 86.50 142 ILE A N 1
ATOM 1113 C CA . ILE A 1 142 ? 0.820 -8.231 -23.272 1.00 86.50 142 ILE A CA 1
ATOM 1114 C C . ILE A 1 142 ? 2.016 -8.934 -22.611 1.00 86.50 142 ILE A C 1
ATOM 1116 O O . ILE A 1 142 ? 2.653 -9.788 -23.223 1.00 86.50 142 ILE A O 1
ATOM 1120 N N . GLY A 1 143 ? 2.319 -8.593 -21.360 1.00 84.62 143 GLY A N 1
ATOM 1121 C CA . GLY A 1 143 ? 3.452 -9.144 -20.629 1.00 84.62 143 GLY A CA 1
ATOM 1122 C C . GLY A 1 143 ? 4.784 -8.497 -21.014 1.00 84.62 143 GLY A C 1
ATOM 1123 O O . GLY A 1 143 ? 5.816 -9.163 -21.001 1.00 84.62 143 GLY A O 1
ATOM 1124 N N . SER A 1 144 ? 4.783 -7.209 -21.376 1.00 87.00 144 SER A N 1
ATOM 1125 C CA . SER A 1 144 ? 6.001 -6.509 -21.805 1.00 87.00 144 SER A CA 1
ATOM 1126 C C . SER A 1 144 ? 6.116 -5.097 -21.216 1.00 87.00 144 SER A C 1
ATOM 1128 O O . SER A 1 144 ? 5.474 -4.169 -21.715 1.00 87.00 144 SER A O 1
ATOM 1130 N N . PRO A 1 145 ? 6.989 -4.893 -20.207 1.00 87.88 145 PRO A N 1
ATOM 1131 C CA . PRO A 1 145 ? 7.369 -3.556 -19.747 1.00 87.88 145 PRO A CA 1
ATOM 1132 C C . PRO A 1 145 ? 8.058 -2.736 -20.851 1.00 87.88 145 PRO A C 1
ATOM 1134 O O . PRO A 1 145 ? 7.916 -1.519 -20.903 1.00 87.88 145 PRO A O 1
ATOM 1137 N N . GLY A 1 146 ? 8.780 -3.397 -21.765 1.00 89.62 146 GLY A N 1
ATOM 1138 C CA . GLY A 1 146 ? 9.470 -2.742 -22.880 1.00 89.62 146 GLY A CA 1
ATOM 1139 C C . GLY A 1 146 ? 8.511 -2.022 -23.829 1.00 89.62 146 GLY A C 1
ATOM 1140 O O . GLY A 1 146 ? 8.735 -0.859 -24.151 1.00 89.62 146 GLY A O 1
ATOM 1141 N N . LEU A 1 147 ? 7.393 -2.665 -24.189 1.00 87.25 147 LEU A N 1
ATOM 1142 C CA . LEU A 1 147 ? 6.380 -2.051 -25.058 1.00 87.25 147 LEU A CA 1
ATOM 1143 C C . LEU A 1 147 ? 5.715 -0.830 -24.406 1.00 87.25 147 LEU A C 1
ATOM 1145 O O . LEU A 1 147 ? 5.428 0.146 -25.095 1.00 87.25 147 LEU A O 1
ATOM 1149 N N . LEU A 1 148 ? 5.534 -0.839 -23.078 1.00 92.00 148 LEU A N 1
ATOM 1150 C CA . LEU A 1 148 ? 5.064 0.342 -22.344 1.00 92.00 148 LEU A CA 1
ATOM 1151 C C . LEU A 1 148 ? 6.030 1.516 -22.503 1.00 92.00 148 LEU A C 1
ATOM 1153 O O . LEU A 1 148 ? 5.606 2.637 -22.768 1.00 92.00 148 LEU A O 1
ATOM 1157 N N . LEU A 1 149 ? 7.329 1.259 -22.342 1.00 94.44 149 LEU A N 1
ATOM 1158 C CA . LEU A 1 149 ? 8.372 2.279 -22.450 1.00 94.44 149 LEU A CA 1
ATOM 1159 C C . LEU A 1 149 ? 8.498 2.819 -23.877 1.00 94.44 149 LEU A C 1
ATOM 1161 O O . LEU A 1 149 ? 8.741 4.011 -24.052 1.00 94.44 149 LEU A O 1
ATOM 1165 N N . GLU A 1 150 ? 8.321 1.972 -24.890 1.00 93.44 150 GLU A N 1
ATOM 1166 C CA . GLU A 1 150 ? 8.280 2.383 -26.296 1.00 93.44 150 GLU A CA 1
ATOM 1167 C C . GLU A 1 150 ? 7.062 3.266 -26.590 1.00 93.44 150 GLU A C 1
ATOM 1169 O O . GLU A 1 150 ? 7.214 4.354 -27.148 1.00 93.44 150 GLU A O 1
ATOM 1174 N N . GLU A 1 151 ? 5.864 2.861 -26.155 1.00 92.94 151 GLU A N 1
ATOM 1175 C CA . GLU A 1 151 ? 4.648 3.657 -26.353 1.00 92.94 151 GLU A CA 1
ATOM 1176 C C . GLU A 1 151 ? 4.713 4.993 -25.592 1.00 92.94 151 GLU A C 1
ATOM 1178 O O . GLU A 1 151 ? 4.350 6.042 -26.136 1.00 92.94 151 GLU A O 1
ATOM 1183 N N . LEU A 1 152 ? 5.238 4.983 -24.361 1.00 93.19 152 LEU A N 1
ATOM 1184 C CA . LEU A 1 152 ? 5.509 6.200 -23.596 1.00 93.19 152 LEU A CA 1
ATOM 1185 C C . LEU A 1 152 ? 6.525 7.087 -24.308 1.00 93.19 152 LEU A C 1
ATOM 1187 O O . LEU A 1 152 ? 6.334 8.293 -24.344 1.00 93.19 152 LEU A O 1
ATOM 1191 N N . ALA A 1 153 ? 7.580 6.539 -24.908 1.00 94.31 153 ALA A N 1
ATOM 1192 C CA . ALA A 1 153 ? 8.596 7.348 -25.581 1.00 94.31 153 ALA A CA 1
ATOM 1193 C C . ALA A 1 153 ? 8.051 8.116 -26.787 1.00 94.31 153 ALA A C 1
ATOM 1195 O O . ALA A 1 153 ? 8.533 9.207 -27.087 1.00 94.31 153 ALA A O 1
ATOM 1196 N N . LEU A 1 154 ? 7.041 7.563 -27.462 1.00 93.94 154 LEU A N 1
ATOM 1197 C CA . LEU A 1 154 ? 6.370 8.218 -28.582 1.00 93.94 154 LEU A CA 1
ATOM 1198 C C . LEU A 1 154 ? 5.466 9.371 -28.119 1.00 93.94 154 LEU A C 1
ATOM 1200 O O . LEU A 1 154 ? 5.399 10.415 -28.776 1.00 93.94 154 LEU A O 1
ATOM 1204 N N . LYS A 1 155 ? 4.765 9.196 -26.993 1.00 93.44 155 LYS A N 1
ATOM 1205 C CA . LYS A 1 155 ? 3.765 10.161 -26.502 1.00 93.44 155 LYS A CA 1
ATOM 1206 C C . LYS A 1 155 ? 4.338 11.164 -25.502 1.00 93.44 155 LYS A C 1
ATOM 1208 O O . LYS A 1 155 ? 4.121 12.360 -25.658 1.00 93.44 155 LYS A O 1
ATOM 1213 N N . GLU A 1 156 ? 5.106 10.682 -24.535 1.00 93.06 156 GLU A N 1
ATOM 1214 C CA . GLU A 1 156 ? 5.674 11.408 -23.396 1.00 93.06 156 GLU A CA 1
ATOM 1215 C C . GLU A 1 156 ? 7.186 11.123 -23.243 1.00 93.06 156 GLU A C 1
ATOM 1217 O O . GLU A 1 156 ? 7.595 10.417 -22.319 1.00 93.06 156 GLU A O 1
ATOM 1222 N N . PRO A 1 157 ? 8.063 11.670 -24.108 1.00 92.94 157 PRO A N 1
ATOM 1223 C CA . PRO A 1 157 ? 9.487 11.313 -24.118 1.00 92.94 157 PRO A CA 1
ATOM 1224 C C . PRO A 1 157 ? 10.210 11.528 -22.778 1.00 92.94 157 PRO A C 1
ATOM 1226 O O . PRO A 1 157 ? 11.050 10.717 -22.391 1.00 92.94 157 PRO A O 1
ATOM 1229 N N . GLN A 1 158 ? 9.877 12.606 -22.058 1.00 91.44 158 GLN A N 1
ATOM 1230 C CA . GLN A 1 158 ? 10.472 12.911 -20.751 1.00 91.44 158 GLN A CA 1
ATOM 1231 C C . GLN A 1 158 ? 9.985 11.943 -19.665 1.00 91.44 158 GLN A C 1
ATOM 1233 O O . GLN A 1 158 ? 10.785 11.439 -18.881 1.00 91.44 158 GLN A O 1
ATOM 1238 N N . LEU A 1 159 ? 8.688 11.618 -19.650 1.00 91.75 159 LEU A N 1
ATOM 1239 C CA . LEU A 1 159 ? 8.133 10.648 -18.704 1.00 91.75 159 LEU A CA 1
ATOM 1240 C C . LEU A 1 159 ? 8.664 9.235 -18.983 1.00 91.75 159 LEU A C 1
ATOM 1242 O O . LEU A 1 159 ? 8.989 8.500 -18.054 1.00 91.75 159 LEU A O 1
ATOM 1246 N N . ALA A 1 160 ? 8.830 8.882 -20.260 1.00 94.00 160 ALA A N 1
ATOM 1247 C CA . ALA A 1 160 ? 9.440 7.628 -20.685 1.00 94.00 160 ALA A CA 1
ATOM 1248 C C . ALA A 1 160 ? 10.883 7.491 -20.190 1.00 94.00 160 ALA A C 1
ATOM 1250 O O . ALA A 1 160 ? 11.295 6.399 -19.811 1.00 94.00 160 ALA A O 1
ATOM 1251 N N . GLN A 1 161 ? 11.649 8.585 -20.162 1.00 95.06 161 GLN A N 1
ATOM 1252 C CA . GLN A 1 161 ? 13.009 8.576 -19.631 1.00 95.06 161 GLN A CA 1
ATOM 1253 C C . GLN A 1 161 ? 13.028 8.243 -18.133 1.00 95.06 161 GLN A C 1
ATOM 1255 O O . GLN A 1 161 ? 13.742 7.330 -17.725 1.00 95.06 161 GLN A O 1
ATOM 1260 N N . HIS A 1 162 ? 12.178 8.887 -17.331 1.00 93.56 162 HIS A N 1
ATOM 1261 C CA . HIS A 1 162 ? 12.055 8.565 -15.905 1.00 93.56 162 HIS A CA 1
ATOM 1262 C C . HIS A 1 162 ? 11.547 7.140 -15.655 1.00 93.56 162 HIS A C 1
ATOM 1264 O O . HIS A 1 162 ? 12.015 6.461 -14.741 1.00 93.56 162 HIS A O 1
ATOM 1270 N N . ALA A 1 163 ? 10.621 6.659 -16.485 1.00 93.75 163 ALA A N 1
ATOM 1271 C CA . ALA A 1 163 ? 10.138 5.285 -16.422 1.00 93.75 163 ALA A CA 1
ATOM 1272 C C . ALA A 1 163 ? 11.249 4.268 -16.746 1.00 93.75 163 ALA A C 1
ATOM 1274 O O . ALA A 1 163 ? 11.359 3.247 -16.067 1.00 93.75 163 ALA A O 1
ATOM 1275 N N . ARG A 1 164 ? 12.116 4.557 -17.730 1.00 94.19 164 ARG A N 1
ATOM 1276 C CA . ARG A 1 164 ? 13.304 3.735 -18.021 1.00 94.19 164 ARG A CA 1
ATOM 1277 C C . ARG A 1 164 ? 14.269 3.718 -16.848 1.00 94.19 164 ARG A C 1
ATOM 1279 O O . ARG A 1 164 ? 14.715 2.650 -16.461 1.00 94.19 164 ARG A O 1
ATOM 1286 N N . GLU A 1 165 ? 14.566 4.875 -16.266 1.00 93.88 165 GLU A N 1
ATOM 1287 C CA . GLU A 1 165 ? 15.448 4.974 -15.098 1.00 93.88 165 GLU A CA 1
ATOM 1288 C C . GLU A 1 165 ? 14.906 4.177 -13.906 1.00 93.88 165 GLU A C 1
ATOM 1290 O O . GLU A 1 165 ? 15.670 3.515 -13.205 1.00 93.88 165 GLU A O 1
ATOM 1295 N N . ALA A 1 166 ? 13.589 4.198 -13.686 1.00 91.25 166 ALA A N 1
ATOM 1296 C CA . ALA A 1 166 ? 12.946 3.385 -12.660 1.00 91.25 166 ALA A CA 1
ATOM 1297 C C . ALA A 1 166 ? 13.067 1.882 -12.956 1.00 91.25 166 ALA A C 1
ATOM 1299 O O . ALA A 1 166 ? 13.469 1.127 -12.073 1.00 91.25 166 ALA A O 1
ATOM 1300 N N . ALA A 1 167 ? 12.791 1.451 -14.190 1.00 92.69 167 ALA A N 1
ATOM 1301 C CA . ALA A 1 167 ? 12.941 0.053 -14.594 1.00 92.69 167 ALA A CA 1
ATOM 1302 C C . ALA A 1 167 ? 14.400 -0.430 -14.494 1.00 92.69 167 ALA A C 1
ATOM 1304 O O . ALA A 1 167 ? 14.662 -1.512 -13.972 1.00 92.69 167 ALA A O 1
ATOM 1305 N N . GLU A 1 168 ? 15.367 0.385 -14.919 1.00 90.81 168 GLU A N 1
ATOM 1306 C CA . GLU A 1 168 ? 16.791 0.061 -14.798 1.00 90.81 168 GLU A CA 1
ATOM 1307 C C . GLU A 1 168 ? 17.232 -0.026 -13.337 1.00 90.81 168 GLU A C 1
ATOM 1309 O O . GLU A 1 168 ? 17.917 -0.977 -12.974 1.00 90.81 168 GLU A O 1
ATOM 1314 N N . ARG A 1 169 ? 16.761 0.871 -12.459 1.00 87.81 169 ARG A N 1
ATOM 1315 C CA . ARG A 1 169 ? 17.012 0.778 -11.010 1.00 87.81 169 ARG A CA 1
ATOM 1316 C C . ARG A 1 169 ? 16.528 -0.554 -10.439 1.00 87.81 169 ARG A C 1
ATOM 1318 O O . ARG A 1 169 ? 17.220 -1.172 -9.628 1.00 87.81 169 ARG A O 1
ATOM 1325 N N . VAL A 1 170 ? 15.355 -1.012 -10.880 1.00 87.12 170 VAL A N 1
ATOM 1326 C CA . VAL A 1 170 ? 14.824 -2.322 -10.487 1.00 87.12 170 VAL A CA 1
ATOM 1327 C C . VAL A 1 170 ? 15.711 -3.445 -10.993 1.00 87.12 170 VAL A C 1
ATOM 1329 O O . VAL A 1 170 ? 15.907 -4.398 -10.249 1.00 87.12 170 VAL A O 1
ATOM 1332 N N . ARG A 1 171 ? 16.274 -3.356 -12.203 1.00 85.00 171 ARG A N 1
ATOM 1333 C CA . ARG A 1 171 ? 17.166 -4.378 -12.781 1.00 85.00 171 ARG A CA 1
ATOM 1334 C C . ARG A 1 171 ? 18.520 -4.427 -12.080 1.00 85.00 171 ARG A C 1
ATOM 1336 O O . ARG A 1 171 ? 18.952 -5.501 -11.653 1.00 85.00 171 ARG A O 1
ATOM 1343 N N . THR A 1 172 ? 19.163 -3.279 -11.892 1.00 80.19 172 THR A N 1
ATOM 1344 C CA . THR A 1 172 ? 20.524 -3.181 -11.345 1.00 80.19 172 THR A CA 1
ATOM 1345 C C . THR A 1 172 ? 20.592 -3.366 -9.829 1.00 80.19 172 THR A C 1
ATOM 1347 O O . THR A 1 172 ? 21.681 -3.529 -9.284 1.00 80.19 172 THR A O 1
ATOM 1350 N N . GLY A 1 173 ? 19.445 -3.402 -9.141 1.00 64.00 173 GLY A N 1
ATOM 1351 C CA . GLY A 1 173 ? 19.392 -3.386 -7.679 1.00 64.00 173 GLY A CA 1
ATOM 1352 C C . GLY A 1 173 ? 19.696 -1.991 -7.119 1.00 64.00 173 GLY A C 1
ATOM 1353 O O . GLY A 1 173 ? 20.016 -1.078 -7.887 1.00 64.00 173 GLY A O 1
ATOM 1354 N N . PRO A 1 174 ? 19.572 -1.787 -5.792 1.00 53.00 174 PRO A N 1
ATOM 1355 C CA . PRO A 1 174 ? 19.885 -0.493 -5.200 1.00 53.00 174 PRO A CA 1
ATOM 1356 C C . PRO A 1 174 ? 21.335 -0.124 -5.549 1.00 53.00 174 PRO A C 1
ATOM 1358 O O . PRO A 1 174 ? 22.189 -1.019 -5.532 1.00 53.00 174 PRO A O 1
ATOM 1361 N N . PRO A 1 175 ? 21.640 1.152 -5.859 1.00 43.69 175 PRO A N 1
ATOM 1362 C CA . PRO A 1 175 ? 23.031 1.569 -5.974 1.00 43.69 175 PRO A CA 1
ATOM 1363 C C . PRO A 1 175 ? 23.773 1.139 -4.696 1.00 43.69 175 PRO A C 1
ATOM 1365 O O . PRO A 1 175 ? 23.154 1.133 -3.620 1.00 43.69 175 PRO A O 1
ATOM 1368 N N . PRO A 1 176 ? 25.063 0.749 -4.770 1.00 40.53 176 PRO A N 1
ATOM 1369 C CA . PRO A 1 176 ? 25.858 0.629 -3.557 1.00 40.53 176 PRO A CA 1
ATOM 1370 C C . PRO A 1 176 ? 25.650 1.913 -2.756 1.00 40.53 176 PRO A C 1
ATOM 1372 O O . PRO A 1 176 ? 25.625 2.998 -3.333 1.00 40.53 176 PRO A O 1
ATOM 1375 N N . LEU A 1 177 ? 25.400 1.776 -1.451 1.00 37.38 177 LEU A N 1
ATOM 1376 C CA . LEU A 1 177 ? 25.340 2.919 -0.548 1.00 37.38 177 LEU A CA 1
ATOM 1377 C C . LEU A 1 177 ? 26.672 3.648 -0.702 1.00 37.38 177 LEU A C 1
ATOM 1379 O O . LEU A 1 177 ? 27.674 3.210 -0.131 1.00 37.38 177 LEU A O 1
ATOM 1383 N N . ASP A 1 178 ? 26.696 4.701 -1.518 1.00 34.94 178 ASP A N 1
ATOM 1384 C CA . ASP A 1 178 ? 27.857 5.555 -1.624 1.00 34.94 178 ASP A CA 1
ATOM 1385 C C . ASP A 1 178 ? 28.071 6.119 -0.228 1.00 34.94 178 ASP A C 1
ATOM 1387 O O . ASP A 1 178 ? 27.257 6.848 0.348 1.00 34.94 178 ASP A O 1
ATOM 1391 N N . ARG A 1 179 ? 29.161 5.617 0.349 1.00 33.41 179 ARG A N 1
ATOM 1392 C CA . ARG A 1 179 ? 29.889 6.148 1.485 1.00 33.41 179 ARG A CA 1
ATOM 1393 C C . ARG A 1 179 ? 29.715 7.662 1.448 1.00 33.41 179 ARG A C 1
ATOM 1395 O O . ARG A 1 179 ? 30.064 8.262 0.434 1.00 33.41 179 ARG A O 1
ATOM 1402 N N . GLN A 1 180 ? 29.141 8.226 2.516 1.00 32.69 180 GLN A N 1
ATOM 1403 C CA . GLN A 1 180 ? 29.046 9.670 2.737 1.00 32.69 180 GLN A CA 1
ATOM 1404 C C . GLN A 1 180 ? 30.225 10.362 2.064 1.00 32.69 180 GLN A C 1
ATOM 1406 O O . GLN A 1 180 ? 31.365 10.028 2.396 1.00 32.69 180 GLN A O 1
ATOM 1411 N N . GLU A 1 181 ? 29.946 11.264 1.122 1.00 30.08 181 GLU A N 1
ATOM 1412 C CA . GLU A 1 181 ? 30.945 12.162 0.561 1.00 30.08 181 GLU A CA 1
ATOM 1413 C C . GLU A 1 181 ? 31.780 12.716 1.719 1.00 30.08 181 GLU A C 1
ATOM 1415 O O . GLU A 1 181 ? 31.315 13.520 2.534 1.00 30.08 181 GLU A O 1
ATOM 1420 N N . GLU A 1 182 ? 33.009 12.211 1.835 1.00 33.53 182 GLU A N 1
ATOM 1421 C CA . GLU A 1 182 ? 34.043 12.771 2.683 1.00 33.53 182 GLU A CA 1
ATOM 1422 C C . GLU A 1 182 ? 34.353 14.155 2.115 1.00 33.53 182 GLU A C 1
ATOM 1424 O O . GLU A 1 182 ? 35.229 14.331 1.271 1.00 33.53 182 GLU A O 1
ATOM 1429 N N . LEU A 1 183 ? 33.597 15.160 2.556 1.00 30.81 183 LEU A N 1
ATOM 1430 C CA . LEU A 1 183 ? 33.953 16.550 2.323 1.00 30.81 183 LEU A CA 1
ATOM 1431 C C . LEU A 1 183 ? 35.305 16.830 3.008 1.00 30.81 183 LEU A C 1
ATOM 1433 O O . LEU A 1 183 ? 35.529 16.428 4.157 1.00 30.81 183 LEU A O 1
ATOM 1437 N N . PRO A 1 184 ? 36.234 17.497 2.304 1.00 32.75 184 PRO A N 1
ATOM 1438 C CA . PRO A 1 184 ? 37.643 17.502 2.651 1.00 32.75 184 PRO A CA 1
ATOM 1439 C C . PRO A 1 184 ? 37.889 18.291 3.936 1.00 32.75 184 PRO A C 1
ATOM 1441 O O . PRO A 1 184 ? 37.594 19.481 4.043 1.00 32.75 184 PRO A O 1
ATOM 1444 N N . ARG A 1 185 ? 38.514 17.632 4.917 1.00 42.34 185 ARG A N 1
ATOM 1445 C CA . ARG A 1 185 ? 39.157 18.296 6.054 1.00 42.34 185 ARG A CA 1
ATOM 1446 C C . ARG A 1 185 ? 40.252 19.211 5.529 1.00 42.34 185 ARG A C 1
ATOM 1448 O O . ARG A 1 185 ? 41.317 18.682 5.257 1.00 42.34 185 ARG A O 1
ATOM 1455 N N . HIS A 1 186 ? 40.071 20.528 5.507 1.00 34.69 186 HIS A N 1
ATOM 1456 C CA . HIS A 1 186 ? 41.168 21.503 5.553 1.00 34.69 186 HIS A CA 1
ATOM 1457 C C . HIS A 1 186 ? 40.723 22.759 6.320 1.00 34.69 186 HIS A C 1
ATOM 1459 O O . HIS A 1 186 ? 39.686 23.340 6.024 1.00 34.69 186 HIS A O 1
ATOM 1465 N N . GLY A 1 187 ? 41.559 23.198 7.268 1.00 30.58 187 GLY A N 1
ATOM 1466 C CA . GLY A 1 187 ? 41.608 24.595 7.713 1.00 30.58 187 GLY A CA 1
ATOM 1467 C C . GLY A 1 187 ? 40.919 24.925 9.037 1.00 30.58 187 GLY A C 1
ATOM 1468 O O . GLY A 1 187 ? 39.703 24.938 9.156 1.00 30.58 187 GLY A O 1
ATOM 1469 N N . ARG A 1 188 ? 41.737 25.248 10.038 1.00 31.59 188 ARG A N 1
ATOM 1470 C CA . ARG A 1 188 ? 41.376 25.825 11.341 1.00 31.59 188 ARG A CA 1
ATOM 1471 C C . ARG A 1 188 ? 40.962 27.319 11.224 1.00 31.59 188 ARG A C 1
ATOM 1473 O O . ARG A 1 188 ? 41.093 27.894 10.149 1.00 31.59 188 ARG A O 1
ATOM 1480 N N . PRO A 1 189 ? 40.447 27.932 12.312 1.00 44.38 189 PRO A N 1
ATOM 1481 C CA . PRO A 1 189 ? 39.339 28.887 12.308 1.00 44.38 189 PRO A CA 1
ATOM 1482 C C . PRO A 1 189 ? 39.791 30.349 12.301 1.00 44.38 189 PRO A C 1
ATOM 1484 O O . PRO A 1 189 ? 40.915 30.653 12.691 1.00 44.38 189 PRO A O 1
ATOM 1487 N N . LEU A 1 190 ? 38.870 31.266 11.994 1.00 33.28 190 LEU A N 1
ATOM 1488 C CA . LEU A 1 190 ? 38.977 32.659 12.422 1.00 33.28 190 LEU A CA 1
ATOM 1489 C C . LEU A 1 190 ? 37.601 33.280 12.683 1.00 33.28 190 LEU A C 1
ATOM 1491 O O . LEU A 1 190 ? 36.570 32.854 12.178 1.00 33.28 190 LEU A O 1
ATOM 1495 N N . VAL A 1 191 ? 37.652 34.232 13.599 1.00 32.41 191 VAL A N 1
ATOM 1496 C CA . VAL A 1 191 ? 36.626 34.689 14.531 1.00 32.41 191 VAL A CA 1
ATOM 1497 C C . VAL A 1 191 ? 35.904 35.925 13.982 1.00 32.41 191 VAL A C 1
ATOM 1499 O O . VAL A 1 191 ? 36.487 36.664 13.192 1.00 32.41 191 VAL A O 1
ATOM 1502 N N . ARG A 1 192 ? 34.744 36.221 14.594 1.00 34.31 192 ARG A N 1
ATOM 1503 C CA . ARG A 1 192 ? 34.015 37.511 14.683 1.00 34.31 192 ARG A CA 1
ATOM 1504 C C . ARG A 1 192 ? 32.930 37.701 13.626 1.00 34.31 192 ARG A C 1
ATOM 1506 O O . ARG A 1 192 ? 33.133 37.363 12.477 1.00 34.31 192 ARG A O 1
ATOM 1513 N N . ALA A 1 193 ? 31.817 38.373 13.882 1.00 33.28 193 ALA A N 1
ATOM 1514 C CA . ALA A 1 193 ? 30.978 38.684 15.043 1.00 33.28 193 ALA A CA 1
ATOM 1515 C C . ALA A 1 193 ? 29.849 39.561 14.468 1.00 33.28 193 ALA A C 1
ATOM 1517 O O . ALA A 1 193 ? 30.087 40.262 13.487 1.00 33.28 193 ALA A O 1
ATOM 1518 N N . ALA A 1 194 ? 28.711 39.596 15.169 1.00 29.92 194 ALA A N 1
ATOM 1519 C CA . ALA A 1 194 ? 27.610 40.556 15.016 1.00 29.92 194 ALA A CA 1
ATOM 1520 C C . ALA A 1 194 ? 26.750 40.390 13.747 1.00 29.92 194 ALA A C 1
ATOM 1522 O O . ALA A 1 194 ? 27.239 40.018 12.694 1.00 29.92 194 ALA A O 1
ATOM 1523 N N . ALA A 1 195 ? 25.457 40.689 13.722 1.00 30.08 195 ALA A N 1
ATOM 1524 C CA . ALA A 1 195 ? 24.404 40.913 14.710 1.00 30.08 195 ALA A CA 1
ATOM 1525 C C . ALA A 1 195 ? 23.106 41.064 13.886 1.00 30.08 195 ALA A C 1
ATOM 1527 O O . ALA A 1 195 ? 23.162 41.524 12.749 1.00 30.08 195 ALA A O 1
ATOM 1528 N N . GLY A 1 196 ? 21.954 40.766 14.489 1.00 26.44 196 GLY A N 1
ATOM 1529 C CA . GLY A 1 196 ? 20.630 41.206 14.019 1.00 26.44 196 GLY A CA 1
ATOM 1530 C C . GLY A 1 196 ? 19.796 40.079 13.399 1.00 26.44 196 GLY A C 1
ATOM 1531 O O . GLY A 1 196 ? 20.073 39.640 12.294 1.00 26.44 196 GLY A O 1
ATOM 1532 N N . LEU A 1 197 ? 18.935 39.410 14.169 1.00 29.19 197 LEU A N 1
ATOM 1533 C CA . LEU A 1 197 ? 17.565 39.775 14.588 1.00 29.19 197 LEU A CA 1
ATOM 1534 C C . LEU A 1 197 ? 16.471 39.270 13.626 1.00 29.19 197 LEU A C 1
ATOM 1536 O O . LEU A 1 197 ? 16.307 39.776 12.526 1.00 29.19 197 LEU A O 1
ATOM 1540 N N . ALA A 1 198 ? 15.678 38.348 14.188 1.00 28.11 198 ALA A N 1
ATOM 1541 C CA . ALA A 1 198 ? 14.250 38.104 13.966 1.00 28.11 198 ALA A CA 1
ATOM 1542 C C . ALA A 1 198 ? 13.803 37.458 12.640 1.00 28.11 198 ALA A C 1
ATOM 1544 O O . ALA A 1 198 ? 13.561 38.152 11.666 1.00 28.11 198 ALA A O 1
ATOM 1545 N N . VAL A 1 199 ? 13.588 36.132 12.655 1.00 27.44 199 VAL A N 1
ATOM 1546 C CA . VAL A 1 199 ? 12.268 35.469 12.818 1.00 27.44 199 VAL A CA 1
ATOM 1547 C C . VAL A 1 199 ? 12.543 34.024 13.277 1.00 27.44 199 VAL A C 1
ATOM 1549 O O . VAL A 1 199 ? 13.095 33.234 12.521 1.00 27.44 199 VAL A O 1
ATOM 1552 N N . LEU A 1 200 ? 12.200 33.660 14.516 1.00 27.81 200 LEU A N 1
ATOM 1553 C CA . LEU A 1 200 ? 12.240 32.269 14.994 1.00 27.81 200 LEU A CA 1
ATOM 1554 C C . LEU A 1 200 ? 10.887 31.923 15.614 1.00 27.81 200 LEU A C 1
ATOM 1556 O O . LEU A 1 200 ? 10.572 32.364 16.716 1.00 27.81 200 LEU A O 1
ATOM 1560 N N . ALA A 1 201 ? 10.110 31.116 14.895 1.00 28.34 201 ALA A N 1
ATOM 1561 C CA . ALA A 1 201 ? 8.964 30.396 15.426 1.00 28.34 201 ALA A CA 1
ATOM 1562 C C . ALA A 1 201 ? 8.985 28.958 14.878 1.00 28.34 201 ALA A C 1
ATOM 1564 O O . ALA A 1 201 ? 8.608 28.693 13.743 1.00 28.34 201 ALA A O 1
ATOM 1565 N N . VAL A 1 202 ? 9.475 28.065 15.743 1.00 30.08 202 VAL A N 1
ATOM 1566 C CA . VAL A 1 202 ? 9.157 26.633 15.871 1.00 30.08 202 VAL A CA 1
ATOM 1567 C C . VAL A 1 202 ? 9.442 25.730 14.663 1.00 30.08 202 VAL A C 1
ATOM 1569 O O . VAL A 1 202 ? 8.547 25.196 14.018 1.00 30.08 202 VAL A O 1
ATOM 1572 N N . VAL A 1 203 ? 10.727 25.425 14.477 1.00 30.48 203 VAL A N 1
ATOM 1573 C CA . VAL A 1 203 ? 11.191 24.106 14.024 1.00 30.48 203 VAL A CA 1
ATOM 1574 C C . VAL A 1 203 ? 12.338 23.694 14.952 1.00 30.48 203 VAL A C 1
ATOM 1576 O O . VAL A 1 203 ? 13.178 24.520 15.293 1.00 30.48 203 VAL A O 1
ATOM 1579 N N . ALA A 1 204 ? 12.362 22.415 15.331 1.00 28.77 204 ALA A N 1
ATOM 1580 C CA . ALA A 1 204 ? 13.425 21.715 16.062 1.00 28.77 204 ALA A CA 1
ATOM 1581 C C . ALA A 1 204 ? 13.527 21.953 17.584 1.00 28.77 204 ALA A C 1
ATOM 1583 O O . ALA A 1 204 ? 14.301 22.772 18.069 1.00 28.77 204 ALA A O 1
ATOM 1584 N N . LEU A 1 205 ? 12.866 21.078 18.349 1.00 30.16 205 LEU A N 1
ATOM 1585 C CA . LEU A 1 205 ? 13.335 20.682 19.680 1.00 30.16 205 LEU A CA 1
ATOM 1586 C C . LEU A 1 205 ? 13.452 19.150 19.755 1.00 30.16 205 LEU A C 1
ATOM 1588 O O . LEU A 1 205 ? 12.671 18.469 20.406 1.00 30.16 205 LEU A O 1
ATOM 1592 N N . ALA A 1 206 ? 14.426 18.600 19.031 1.00 28.66 206 ALA A N 1
ATOM 1593 C CA . ALA A 1 206 ? 14.936 17.240 19.246 1.00 28.66 206 ALA A CA 1
ATOM 1594 C C . ALA A 1 206 ? 16.450 17.167 18.973 1.00 28.66 206 ALA A C 1
ATOM 1596 O O . ALA A 1 206 ? 16.967 16.163 18.495 1.00 28.66 206 ALA A O 1
ATOM 1597 N N . ALA A 1 207 ? 17.164 18.263 19.245 1.00 31.41 207 ALA A N 1
ATOM 1598 C CA . ALA A 1 207 ? 18.610 18.349 19.067 1.00 31.41 207 ALA A CA 1
ATOM 1599 C C . ALA A 1 207 ? 19.286 19.151 20.187 1.00 31.41 207 ALA A C 1
ATOM 1601 O O . ALA A 1 207 ? 20.196 19.917 19.919 1.00 31.41 207 ALA A O 1
ATOM 1602 N N . VAL A 1 208 ? 18.861 18.986 21.443 1.00 30.55 208 VAL A N 1
ATOM 1603 C CA . VAL A 1 208 ? 19.693 19.318 22.613 1.00 30.55 208 VAL A CA 1
ATOM 1604 C C . VAL A 1 208 ? 19.303 18.381 23.750 1.00 30.55 208 VAL A C 1
ATOM 1606 O O . VAL A 1 208 ? 18.317 18.620 24.429 1.00 30.55 208 VAL A O 1
ATOM 1609 N N . LEU A 1 209 ? 20.056 17.294 23.906 1.00 32.81 209 LEU A N 1
ATOM 1610 C CA . LEU A 1 209 ? 20.424 16.657 25.181 1.00 32.81 209 LEU A CA 1
ATOM 1611 C C . LEU A 1 209 ? 21.470 15.571 24.866 1.00 32.81 209 LEU A C 1
ATOM 1613 O O . LEU A 1 209 ? 21.341 14.402 25.207 1.00 32.81 209 LEU A O 1
ATOM 1617 N N . ALA A 1 210 ? 22.525 15.967 24.156 1.00 37.16 210 ALA A N 1
ATOM 1618 C CA . ALA A 1 210 ? 23.767 15.215 24.126 1.00 37.16 210 ALA A CA 1
ATOM 1619 C C . ALA A 1 210 ? 24.731 15.965 25.040 1.00 37.16 210 ALA A C 1
ATOM 1621 O O . ALA A 1 210 ? 25.243 17.004 24.640 1.00 37.16 210 ALA A O 1
ATOM 1622 N N . TRP A 1 211 ? 24.886 15.475 26.273 1.00 35.75 211 TRP A N 1
ATOM 1623 C CA . TRP A 1 211 ? 26.117 15.449 27.079 1.00 35.75 211 TRP A CA 1
ATOM 1624 C C . TRP A 1 211 ? 25.781 14.954 28.494 1.00 35.75 211 TRP A C 1
ATOM 1626 O O . TRP A 1 211 ? 25.593 15.719 29.434 1.00 35.75 211 TRP A O 1
ATOM 1636 N N . SER A 1 212 ? 25.737 13.634 28.643 1.00 32.25 212 SER A N 1
ATOM 1637 C CA . SER A 1 212 ? 26.150 12.949 29.867 1.00 32.25 212 SER A CA 1
ATOM 1638 C C . SER A 1 212 ? 26.832 11.650 29.431 1.00 32.25 212 SER A C 1
ATOM 1640 O O . SER A 1 212 ? 26.303 10.901 28.612 1.00 32.25 212 SER A O 1
ATOM 1642 N N . GLY A 1 213 ? 28.081 11.453 29.863 1.00 36.41 213 GLY A N 1
ATOM 1643 C CA . GLY A 1 213 ? 28.983 10.394 29.398 1.00 36.41 213 GLY A CA 1
ATOM 1644 C C . GLY A 1 213 ? 28.601 8.996 29.885 1.00 36.41 213 GLY A C 1
ATOM 1645 O O . GLY A 1 213 ? 29.347 8.387 30.644 1.00 36.41 213 GLY A O 1
ATOM 1646 N N . GLY A 1 214 ? 27.440 8.497 29.466 1.00 40.66 214 GLY A N 1
ATOM 1647 C CA . GLY A 1 214 ? 27.020 7.116 29.680 1.00 40.66 214 GLY A CA 1
ATOM 1648 C C . GLY A 1 214 ? 27.446 6.197 28.529 1.00 40.66 214 GLY A C 1
ATOM 1649 O O . GLY A 1 214 ? 27.582 6.665 27.393 1.00 40.66 214 GLY A O 1
ATOM 1650 N N . PRO A 1 215 ? 27.647 4.890 28.788 1.00 48.50 215 PRO A N 1
ATOM 1651 C CA . PRO A 1 215 ? 27.809 3.905 27.724 1.00 48.50 215 PRO A CA 1
ATOM 1652 C C . PRO A 1 215 ? 26.621 3.992 26.759 1.00 48.50 215 PRO A C 1
ATOM 1654 O O . PRO A 1 215 ? 25.490 4.233 27.184 1.00 48.50 215 PRO A O 1
ATOM 1657 N N . SER A 1 216 ? 26.889 3.832 25.459 1.00 50.6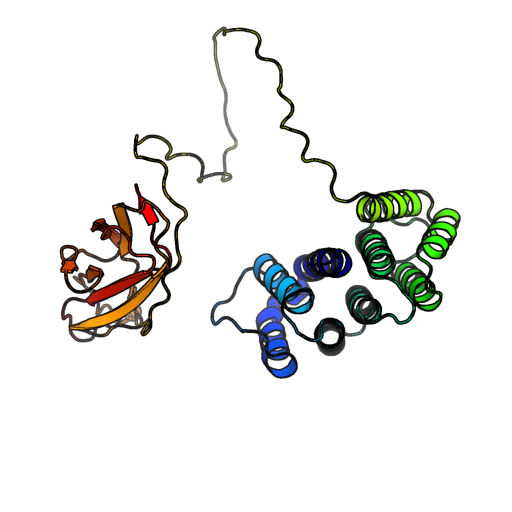6 216 SER A N 1
ATOM 1658 C CA . SER A 1 216 ? 25.887 3.998 24.402 1.00 50.66 216 SER A CA 1
ATOM 1659 C C . SER A 1 216 ? 24.599 3.233 24.737 1.00 50.66 216 SER A C 1
ATOM 1661 O O . SER A 1 216 ? 24.684 2.031 25.017 1.00 50.66 216 SER A O 1
ATOM 1663 N N . PRO A 1 217 ? 23.425 3.893 24.723 1.00 56.19 217 PRO A N 1
ATOM 1664 C CA . PRO A 1 217 ? 22.167 3.233 25.037 1.00 56.19 217 PRO A CA 1
ATOM 1665 C C . PRO A 1 217 ? 21.927 2.095 24.042 1.00 56.19 217 PRO A C 1
ATOM 1667 O O . PRO A 1 217 ? 22.096 2.259 22.830 1.00 56.19 217 PRO A O 1
ATOM 1670 N N . LEU A 1 218 ? 21.575 0.920 24.561 1.00 63.75 218 LEU A N 1
ATOM 1671 C CA . LEU A 1 218 ? 21.141 -0.204 23.739 1.00 63.75 218 LEU A CA 1
ATOM 1672 C C . LEU A 1 218 ? 19.755 0.122 23.154 1.00 63.75 218 LEU A C 1
ATOM 1674 O O . LEU A 1 218 ? 19.024 0.935 23.726 1.00 63.75 218 LEU A O 1
ATOM 1678 N N . PRO A 1 219 ? 19.375 -0.476 22.010 1.00 66.19 219 PRO A N 1
ATOM 1679 C CA . PRO A 1 219 ? 18.090 -0.195 21.379 1.00 66.19 219 PRO A CA 1
ATOM 1680 C C . PRO A 1 219 ? 16.939 -0.391 22.371 1.00 66.19 219 PRO A C 1
ATOM 1682 O O . PRO A 1 219 ? 16.791 -1.465 22.954 1.00 66.19 219 PRO A O 1
ATOM 1685 N N . ALA A 1 220 ? 16.131 0.658 22.540 1.00 65.38 220 ALA A N 1
ATOM 1686 C CA . ALA A 1 220 ? 14.942 0.624 23.381 1.00 65.38 220 ALA A CA 1
ATOM 1687 C C . ALA A 1 220 ? 13.980 -0.480 22.918 1.00 65.38 220 ALA A C 1
ATOM 1689 O O . ALA A 1 220 ? 13.832 -0.733 21.716 1.00 65.38 220 ALA A O 1
ATOM 1690 N N . ARG A 1 221 ? 13.308 -1.118 23.874 1.00 70.94 221 ARG A N 1
ATOM 1691 C CA . ARG A 1 221 ? 12.369 -2.218 23.641 1.00 70.94 221 ARG A CA 1
ATOM 1692 C C . ARG A 1 221 ? 10.975 -1.822 24.084 1.00 70.94 221 ARG A C 1
ATOM 1694 O O . ARG A 1 221 ? 10.814 -1.032 25.010 1.00 70.94 221 ARG A O 1
ATOM 1701 N N . SER A 1 222 ? 9.971 -2.353 23.402 1.00 72.00 222 SER A N 1
ATOM 1702 C CA . SER A 1 222 ? 8.583 -2.156 23.797 1.00 72.00 222 SER A CA 1
ATOM 1703 C C . SER A 1 222 ? 8.172 -3.202 24.820 1.00 72.00 222 SER A C 1
ATOM 1705 O O . SER A 1 222 ? 8.465 -4.378 24.630 1.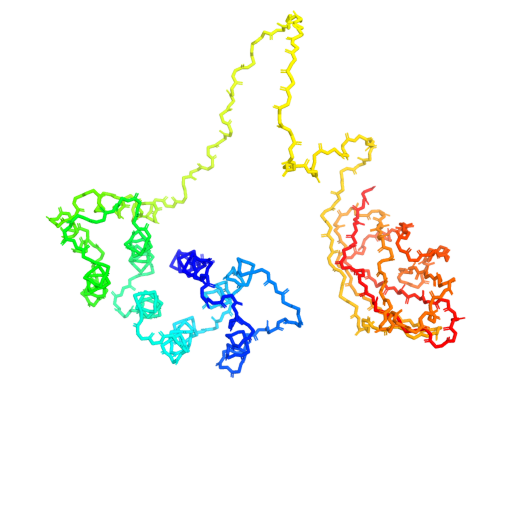00 72.00 222 SER A O 1
ATOM 1707 N N . ALA A 1 223 ? 7.497 -2.762 25.880 1.00 74.00 223 ALA A N 1
ATOM 1708 C CA . ALA A 1 223 ? 6.831 -3.639 26.835 1.00 74.00 223 ALA A CA 1
ATOM 1709 C C . ALA A 1 223 ? 5.349 -3.737 26.464 1.00 74.00 223 ALA A C 1
ATOM 1711 O O . ALA A 1 223 ? 4.704 -2.713 26.223 1.00 74.00 223 ALA A O 1
ATOM 1712 N N . VAL A 1 224 ? 4.824 -4.961 26.393 1.00 74.38 224 VAL A N 1
ATOM 1713 C CA . VAL A 1 224 ? 3.390 -5.222 26.218 1.00 74.38 224 VAL A CA 1
ATOM 1714 C C . VAL A 1 224 ? 2.867 -5.770 27.538 1.00 74.38 224 VAL A C 1
ATOM 1716 O O . VAL A 1 224 ? 3.243 -6.868 27.939 1.00 74.38 224 VAL A O 1
ATOM 1719 N N . TRP A 1 225 ? 2.038 -4.981 28.216 1.00 77.81 225 TRP A N 1
ATOM 1720 C CA . TRP A 1 225 ? 1.470 -5.323 29.518 1.00 77.81 225 TRP A CA 1
ATOM 1721 C C . TRP A 1 225 ? 0.246 -6.225 29.354 1.00 77.81 225 TRP A C 1
ATOM 1723 O O . TRP A 1 225 ? -0.622 -5.922 28.534 1.00 77.81 225 TRP A O 1
ATOM 1733 N N . SER A 1 226 ? 0.187 -7.317 30.121 1.00 76.38 226 SER A N 1
ATOM 1734 C CA . SER A 1 226 ? -0.913 -8.291 30.133 1.00 76.38 226 SER A CA 1
ATOM 1735 C C . SER A 1 226 ? -2.237 -7.617 30.472 1.00 76.38 226 SER A C 1
ATOM 1737 O O . SER A 1 226 ? -3.229 -7.802 29.772 1.00 76.38 226 SER A O 1
ATOM 1739 N N . ASP A 1 227 ? -2.197 -6.762 31.493 1.00 78.38 227 ASP A N 1
ATOM 1740 C CA . ASP A 1 227 ? -3.324 -5.991 31.984 1.00 78.38 227 ASP A CA 1
ATOM 1741 C C . ASP A 1 227 ? -2.941 -4.514 31.929 1.00 78.38 227 ASP A C 1
ATOM 1743 O O . ASP A 1 227 ? -2.245 -4.006 32.813 1.00 78.38 227 ASP A O 1
ATOM 1747 N N . PRO A 1 228 ? -3.343 -3.783 30.876 1.00 74.12 228 PRO A N 1
ATOM 1748 C CA . PRO A 1 228 ? -2.972 -2.383 30.718 1.00 74.12 228 PRO A CA 1
ATOM 1749 C C . PRO A 1 228 ? -3.709 -1.479 31.709 1.00 74.12 228 PRO A C 1
ATOM 1751 O O . PRO A 1 228 ? -3.530 -0.268 31.657 1.00 74.12 228 PRO A O 1
ATOM 1754 N N . THR A 1 229 ? -4.548 -2.033 32.585 1.00 79.69 229 THR A N 1
ATOM 1755 C CA . THR A 1 229 ? -5.299 -1.313 33.606 1.00 79.69 229 THR A CA 1
ATOM 1756 C C . THR A 1 229 ? -5.060 -1.964 34.960 1.00 79.69 229 THR A C 1
ATOM 1758 O O . THR A 1 229 ? -5.280 -3.160 35.117 1.00 79.69 229 THR A O 1
ATOM 1761 N N . VAL A 1 230 ? -4.618 -1.174 35.935 1.00 76.00 230 VAL A N 1
ATOM 1762 C CA . VAL A 1 230 ? -4.273 -1.640 37.279 1.00 76.00 230 VAL A CA 1
ATOM 1763 C C . VAL A 1 230 ? -5.113 -0.881 38.293 1.00 76.00 230 VAL A C 1
ATOM 1765 O O . VAL A 1 230 ? -5.127 0.352 38.312 1.00 76.00 230 VAL A O 1
ATOM 1768 N N . GLY A 1 231 ? -5.857 -1.635 39.100 1.00 77.19 231 GLY A N 1
ATOM 1769 C CA . GLY A 1 231 ? -6.636 -1.101 40.212 1.00 77.19 231 GLY A CA 1
ATOM 1770 C C . GLY A 1 231 ? -5.788 -0.881 41.473 1.00 77.19 231 GLY A C 1
ATOM 1771 O O . GLY A 1 231 ? -4.599 -1.208 41.491 1.00 77.19 231 GLY A O 1
ATOM 1772 N N . PRO A 1 232 ? -6.392 -0.367 42.554 1.00 73.94 232 PRO A N 1
ATOM 1773 C CA . PRO A 1 232 ? -5.701 -0.140 43.824 1.00 73.94 232 PRO A CA 1
ATOM 1774 C C . PRO A 1 232 ? -5.092 -1.438 44.375 1.00 73.94 232 PRO A C 1
ATOM 1776 O O . PRO A 1 232 ? -5.797 -2.440 44.475 1.00 73.94 232 PRO A O 1
ATOM 1779 N N . GLY A 1 233 ? -3.794 -1.432 44.706 1.00 75.38 233 GLY A N 1
ATOM 1780 C CA . GLY A 1 233 ? -3.072 -2.623 45.191 1.00 75.38 233 GLY A CA 1
ATOM 1781 C C . GLY A 1 233 ? -2.875 -3.725 44.143 1.00 75.38 233 GLY A C 1
ATOM 1782 O O . GLY A 1 233 ? -2.389 -4.809 44.461 1.00 75.38 233 GLY A O 1
ATOM 1783 N N . GLY A 1 234 ? -3.269 -3.467 42.894 1.00 81.12 234 GLY A N 1
ATOM 1784 C CA . GLY A 1 234 ? -3.135 -4.401 41.790 1.00 81.12 234 GLY A CA 1
ATOM 1785 C C . GLY A 1 234 ? -1.722 -4.440 41.218 1.00 81.12 234 GLY A C 1
ATOM 1786 O O . GLY A 1 234 ? -0.896 -3.546 41.434 1.00 81.12 234 GLY A O 1
ATOM 1787 N N . THR A 1 235 ? -1.476 -5.474 40.421 1.00 84.81 235 THR A N 1
ATOM 1788 C CA . THR A 1 235 ? -0.235 -5.647 39.672 1.00 84.81 235 THR A CA 1
ATOM 1789 C C . THR A 1 235 ? -0.533 -5.832 38.187 1.00 84.81 235 THR A C 1
ATOM 1791 O O . THR A 1 235 ? -1.589 -6.334 37.808 1.00 84.81 235 THR A O 1
ATOM 1794 N N . SER A 1 236 ? 0.394 -5.401 37.338 1.00 85.19 236 SER A N 1
ATOM 1795 C CA . SER A 1 236 ? 0.402 -5.705 35.906 1.00 85.19 236 SER A CA 1
ATOM 1796 C C . SER A 1 236 ? 1.756 -6.257 35.513 1.00 85.19 236 SER A C 1
ATOM 1798 O O . SER A 1 236 ? 2.771 -5.918 36.123 1.00 85.19 236 SER A O 1
ATOM 1800 N N . THR A 1 237 ? 1.778 -7.117 34.503 1.00 86.75 237 THR A N 1
ATOM 1801 C CA . THR A 1 237 ? 2.986 -7.837 34.103 1.00 86.75 237 THR A CA 1
ATOM 1802 C C . THR A 1 237 ? 3.281 -7.669 32.622 1.00 86.75 237 THR A C 1
ATOM 1804 O O . THR A 1 237 ? 2.361 -7.492 31.831 1.00 86.75 237 THR A O 1
ATOM 1807 N N . ALA A 1 238 ? 4.551 -7.699 32.228 1.00 86.12 238 ALA A N 1
ATOM 1808 C CA . ALA A 1 238 ? 4.970 -7.642 30.828 1.00 86.12 238 ALA A CA 1
ATOM 1809 C C . ALA A 1 238 ? 6.236 -8.473 30.605 1.00 86.12 238 ALA A C 1
ATOM 1811 O O . ALA A 1 238 ? 7.099 -8.522 31.473 1.00 86.12 238 ALA A O 1
ATOM 1812 N N . GLU A 1 239 ? 6.405 -9.053 29.418 1.00 84.06 239 GLU A N 1
ATOM 1813 C CA . GLU A 1 239 ? 7.686 -9.638 29.003 1.00 84.06 239 GLU A CA 1
ATOM 1814 C C . GLU A 1 239 ? 8.413 -8.704 28.031 1.00 84.06 239 GLU A C 1
ATOM 1816 O O . GLU A 1 239 ? 7.807 -8.144 27.113 1.00 84.06 239 GLU A O 1
ATOM 1821 N N . VAL A 1 240 ? 9.727 -8.546 28.215 1.00 84.75 240 VAL A N 1
ATOM 1822 C CA . VAL A 1 240 ? 10.586 -7.775 27.304 1.00 84.75 240 VAL A CA 1
ATOM 1823 C C . VAL A 1 240 ? 11.837 -8.550 26.912 1.00 84.75 240 VAL A C 1
ATOM 1825 O O . VAL A 1 240 ? 12.506 -9.151 27.753 1.00 84.75 240 VAL A O 1
ATOM 1828 N N . ASP A 1 241 ? 12.187 -8.498 25.626 1.00 81.62 241 ASP A N 1
ATOM 1829 C CA . ASP A 1 241 ? 13.431 -9.083 25.124 1.00 81.62 241 ASP A CA 1
ATOM 1830 C C . ASP A 1 241 ? 14.642 -8.272 25.600 1.00 81.62 241 ASP A C 1
ATOM 1832 O O . ASP A 1 241 ? 14.728 -7.058 25.389 1.00 81.62 241 ASP A O 1
ATOM 1836 N N . VAL A 1 242 ? 15.621 -8.954 26.187 1.00 79.19 242 VAL A N 1
ATOM 1837 C CA . VAL A 1 242 ? 16.834 -8.331 26.720 1.00 79.19 242 VAL A CA 1
ATOM 1838 C C . VAL A 1 242 ? 17.917 -8.314 25.636 1.00 79.19 242 VAL A C 1
ATOM 1840 O O . VAL A 1 242 ? 18.315 -9.371 25.138 1.00 79.19 242 VAL A O 1
ATOM 1843 N N . PRO A 1 243 ? 18.427 -7.137 25.226 1.00 78.44 243 PRO A N 1
ATOM 1844 C CA . PRO A 1 243 ? 19.536 -7.075 24.286 1.00 78.44 243 PRO A CA 1
ATOM 1845 C C . PRO A 1 243 ? 20.827 -7.604 24.925 1.00 78.44 243 PRO A C 1
ATOM 1847 O O . PRO A 1 243 ? 21.106 -7.365 26.100 1.00 78.44 243 PRO A O 1
ATOM 1850 N N . ALA A 1 244 ? 21.652 -8.285 24.126 1.00 76.50 244 ALA A N 1
ATOM 1851 C CA . ALA A 1 244 ? 22.921 -8.833 24.592 1.00 76.50 244 ALA A CA 1
ATOM 1852 C C . ALA A 1 244 ? 23.813 -7.745 25.220 1.00 76.50 244 ALA A C 1
ATOM 1854 O O . ALA A 1 244 ? 24.049 -6.689 24.624 1.00 76.50 244 ALA A O 1
ATOM 1855 N N . GLY A 1 245 ? 24.321 -8.027 26.422 1.00 72.50 245 GLY A N 1
ATOM 1856 C CA . GLY A 1 245 ? 25.167 -7.107 27.184 1.00 72.50 245 GLY A CA 1
ATOM 1857 C C . GLY A 1 245 ? 24.411 -6.010 27.939 1.00 72.50 245 GLY A C 1
ATOM 1858 O O . GLY A 1 245 ? 25.045 -5.053 28.370 1.00 72.50 245 GLY A O 1
ATOM 1859 N N . ALA A 1 246 ? 23.086 -6.108 28.088 1.00 80.44 246 ALA A N 1
ATOM 1860 C CA . ALA A 1 246 ? 22.340 -5.237 28.989 1.00 80.44 246 ALA A CA 1
ATOM 1861 C C . ALA A 1 246 ? 22.693 -5.530 30.455 1.00 80.44 246 ALA A C 1
ATOM 1863 O O . ALA A 1 246 ? 22.600 -6.672 30.897 1.00 80.44 246 ALA A O 1
ATOM 1864 N N . ALA A 1 247 ? 23.057 -4.488 31.199 1.00 82.31 247 ALA A N 1
ATOM 1865 C CA . ALA A 1 247 ? 23.336 -4.557 32.631 1.00 82.31 247 ALA A CA 1
ATOM 1866 C C . ALA A 1 247 ? 22.296 -3.805 33.467 1.00 82.31 247 ALA A C 1
ATOM 1868 O O . ALA A 1 247 ? 22.133 -4.089 34.652 1.00 82.31 247 ALA A O 1
ATOM 1869 N N . ARG A 1 248 ? 21.583 -2.833 32.878 1.00 82.56 248 ARG A N 1
ATOM 1870 C CA . ARG A 1 248 ? 20.493 -2.119 33.554 1.00 82.56 248 ARG A CA 1
ATOM 1871 C C . ARG A 1 248 ? 19.317 -1.857 32.629 1.00 82.56 248 ARG A C 1
ATOM 1873 O O . ARG A 1 248 ? 19.499 -1.556 31.452 1.00 82.56 248 ARG A O 1
ATOM 1880 N N . LEU A 1 249 ? 18.130 -1.907 33.213 1.00 83.81 249 LEU A N 1
ATOM 1881 C CA . LEU A 1 249 ? 16.876 -1.412 32.672 1.00 83.81 249 LEU A CA 1
ATOM 1882 C C . LEU A 1 249 ? 16.674 0.019 33.179 1.00 83.81 249 LEU A C 1
ATOM 1884 O O . LEU A 1 249 ? 16.928 0.312 34.353 1.00 83.81 249 LEU A O 1
ATOM 1888 N N . LYS A 1 250 ? 16.204 0.908 32.312 1.00 84.56 250 LYS A N 1
ATOM 1889 C CA . LYS A 1 250 ? 15.714 2.243 32.649 1.00 84.56 250 LYS A CA 1
ATOM 1890 C C . LYS A 1 250 ? 14.329 2.426 32.049 1.00 84.56 250 LYS A C 1
ATOM 1892 O O . LYS A 1 250 ? 14.108 2.112 30.882 1.00 84.56 250 LYS A O 1
ATOM 1897 N N . ALA A 1 251 ? 13.393 2.929 32.840 1.00 83.38 251 ALA A N 1
ATOM 1898 C CA . ALA A 1 251 ? 12.029 3.172 32.393 1.00 83.38 251 ALA A CA 1
ATOM 1899 C C . ALA A 1 251 ? 11.466 4.418 33.071 1.00 83.38 251 ALA A C 1
ATOM 1901 O O . ALA A 1 251 ? 11.850 4.751 34.190 1.00 83.38 251 ALA A O 1
ATOM 1902 N N . ARG A 1 252 ? 10.529 5.096 32.409 1.00 82.19 252 ARG A N 1
ATOM 1903 C CA . ARG A 1 252 ? 9.719 6.146 33.030 1.00 82.19 252 ARG A CA 1
ATOM 1904 C C . ARG A 1 252 ? 8.340 5.581 33.344 1.00 82.19 252 ARG A C 1
ATOM 1906 O O . ARG A 1 252 ? 7.723 4.981 32.468 1.00 82.19 252 ARG A O 1
ATOM 1913 N N . LEU A 1 253 ? 7.864 5.783 34.570 1.00 78.81 253 LEU A N 1
ATOM 1914 C CA . LEU A 1 253 ? 6.573 5.278 35.046 1.00 78.81 253 LEU A CA 1
ATOM 1915 C C . LEU A 1 253 ? 5.419 6.117 34.489 1.00 78.81 253 LEU A C 1
ATOM 1917 O O . LEU A 1 253 ? 4.860 6.964 35.176 1.00 78.81 253 LEU A O 1
ATOM 1921 N N . LEU A 1 254 ? 5.100 5.942 33.212 1.00 81.25 254 LEU A N 1
ATOM 1922 C CA . LEU A 1 254 ? 3.991 6.637 32.567 1.00 81.25 254 LEU A CA 1
ATOM 1923 C C . LEU A 1 254 ? 2.681 5.910 32.884 1.00 81.25 254 LEU A C 1
ATOM 1925 O O . LEU A 1 254 ? 2.496 4.769 32.463 1.00 81.25 254 LEU A O 1
ATOM 1929 N N . LEU A 1 255 ? 1.809 6.572 33.642 1.00 78.06 255 LEU A N 1
ATOM 1930 C CA . LEU A 1 255 ? 0.490 6.090 34.047 1.00 78.06 255 LEU A CA 1
ATOM 1931 C C . LEU A 1 255 ? -0.536 7.192 33.786 1.00 78.06 255 LEU A C 1
ATOM 1933 O O . LEU A 1 255 ? -0.237 8.361 34.047 1.00 78.06 255 LEU A O 1
ATOM 1937 N N . SER A 1 256 ? -1.715 6.822 33.291 1.00 78.94 256 SER A N 1
ATOM 1938 C CA . SER A 1 256 ? -2.835 7.748 33.094 1.00 78.94 256 SER A CA 1
ATOM 1939 C C . SER A 1 256 ? -4.049 7.320 33.903 1.00 78.94 256 SER A C 1
ATOM 1941 O O . SER A 1 256 ? -4.398 6.140 33.932 1.00 78.94 256 SER A O 1
ATOM 1943 N N . ASP A 1 257 ? -4.740 8.285 34.503 1.00 74.00 257 ASP A N 1
ATOM 1944 C CA . ASP A 1 257 ? -6.026 8.036 35.149 1.00 74.00 257 ASP A CA 1
ATOM 1945 C C . ASP A 1 257 ? -7.070 7.636 34.099 1.00 74.00 257 ASP A C 1
ATOM 1947 O O . ASP A 1 257 ? -7.212 8.296 33.066 1.00 74.00 257 ASP A O 1
ATOM 1951 N N . VAL A 1 258 ? -7.785 6.538 34.351 1.00 74.25 258 VAL A N 1
ATOM 1952 C CA . VAL A 1 258 ? -8.896 6.098 33.495 1.00 74.25 258 VAL A CA 1
ATOM 1953 C C . VAL A 1 258 ? -10.086 7.058 33.616 1.00 74.25 258 VAL A C 1
ATOM 1955 O O . VAL A 1 258 ? -10.826 7.220 32.649 1.00 74.25 258 VAL A O 1
ATOM 1958 N N . ASN A 1 259 ? -10.236 7.731 34.762 1.00 73.56 259 ASN A N 1
ATOM 1959 C CA . ASN A 1 259 ? -11.297 8.697 35.039 1.00 73.56 259 ASN A CA 1
ATOM 1960 C C . ASN A 1 259 ? -10.697 10.031 35.532 1.00 73.56 259 ASN A C 1
ATOM 1962 O O . ASN A 1 259 ? -10.858 10.382 36.699 1.00 73.56 259 ASN A O 1
ATOM 1966 N N . PRO A 1 260 ? -10.024 10.820 34.672 1.00 66.69 260 PRO A N 1
ATOM 1967 C CA . PRO A 1 260 ? -9.330 12.039 35.105 1.00 66.69 260 PRO A CA 1
ATOM 1968 C C . PRO A 1 260 ? -10.258 13.080 35.760 1.00 66.69 260 PRO A C 1
ATOM 1970 O O . PRO A 1 260 ? -9.811 13.870 36.591 1.00 66.69 260 PRO A O 1
ATOM 1973 N N . ASP A 1 261 ? -11.553 13.056 35.433 1.00 68.88 261 ASP A N 1
ATOM 1974 C CA . ASP A 1 261 ? -12.553 13.996 35.947 1.00 68.88 261 ASP A CA 1
ATOM 1975 C C . ASP A 1 261 ? -12.954 13.734 37.410 1.00 68.88 261 ASP A C 1
ATOM 1977 O O . ASP A 1 261 ? -13.492 14.630 38.063 1.00 68.88 261 ASP A O 1
ATOM 1981 N N . SER A 1 262 ? -12.700 12.535 37.959 1.00 66.44 262 SER A N 1
ATOM 1982 C CA . SER A 1 262 ? -13.045 12.222 39.355 1.00 66.44 262 SER A CA 1
ATOM 1983 C C . SER A 1 262 ? -12.017 12.723 40.367 1.00 66.44 262 SER A C 1
ATOM 1985 O O . SER A 1 262 ? -12.308 12.726 41.563 1.00 66.44 262 SER A O 1
ATOM 1987 N N . GLY A 1 263 ? -10.821 13.136 39.923 1.00 64.75 263 GLY A N 1
ATOM 1988 C CA . GLY A 1 263 ? -9.754 13.632 40.803 1.00 64.75 263 GLY A CA 1
ATOM 1989 C C . GLY A 1 263 ? -9.287 12.617 41.858 1.00 64.75 263 GLY A C 1
ATOM 1990 O O . GLY A 1 263 ? -8.687 12.998 42.858 1.00 64.75 263 GLY A O 1
ATOM 1991 N N . SER A 1 264 ? -9.576 11.329 41.657 1.00 66.12 264 SER A N 1
ATOM 1992 C CA . SER A 1 264 ? -9.448 10.255 42.654 1.00 66.12 264 SER A CA 1
ATOM 1993 C C . SER A 1 264 ? -8.026 9.711 42.829 1.00 66.12 264 SER A C 1
ATOM 1995 O O . SER A 1 264 ? -7.787 8.897 43.716 1.00 66.12 264 SER A O 1
ATOM 1997 N N . CYS A 1 265 ? -7.080 10.144 41.995 1.00 72.31 265 CYS A N 1
ATOM 1998 C CA . CYS A 1 265 ? -5.722 9.601 41.921 1.00 72.31 265 CYS A CA 1
ATOM 1999 C C . CYS A 1 265 ? -4.644 10.575 42.425 1.00 72.31 265 CYS A C 1
ATOM 2001 O O . CYS A 1 265 ? -3.577 10.718 41.826 1.00 72.31 265 CYS A O 1
ATOM 2003 N N . THR A 1 266 ? -4.914 11.265 43.535 1.00 69.19 266 THR A N 1
ATOM 2004 C CA . THR A 1 266 ? -3.919 12.099 44.222 1.00 69.19 266 THR A CA 1
ATOM 2005 C C . THR A 1 266 ? -2.962 11.230 45.043 1.00 69.19 266 THR A C 1
ATOM 2007 O O . THR A 1 266 ? -3.400 10.285 45.688 1.00 69.19 266 THR A O 1
ATOM 2010 N N . GLU A 1 267 ? -1.665 11.559 45.042 1.00 71.81 267 GLU A N 1
ATOM 2011 C CA . GLU A 1 267 ? -0.615 10.874 45.833 1.00 71.81 267 GLU A CA 1
ATOM 2012 C C . GLU A 1 267 ? -0.308 9.416 45.436 1.00 71.81 267 GLU A C 1
ATOM 2014 O O . GLU A 1 267 ? 0.319 8.674 46.191 1.00 71.81 267 GLU A O 1
ATOM 2019 N N . LEU A 1 268 ? -0.682 9.009 44.219 1.00 77.75 268 LEU A N 1
ATOM 2020 C CA . LEU A 1 268 ? -0.345 7.690 43.690 1.00 77.75 268 LEU A CA 1
ATOM 2021 C C . LEU A 1 268 ? 1.178 7.502 43.591 1.00 77.75 268 LEU A C 1
ATOM 2023 O O . LEU A 1 268 ? 1.896 8.357 43.063 1.00 77.75 268 LEU A O 1
ATOM 2027 N N . THR A 1 269 ? 1.658 6.334 44.011 1.00 86.44 269 THR A N 1
ATOM 2028 C CA . THR A 1 269 ? 3.011 5.864 43.709 1.00 86.44 269 THR A CA 1
ATOM 2029 C C . THR A 1 269 ? 2.968 4.498 43.038 1.00 86.44 269 THR A C 1
ATOM 2031 O O . THR A 1 269 ? 2.023 3.727 43.196 1.00 86.44 269 THR A O 1
ATOM 2034 N N . ALA A 1 270 ? 3.997 4.203 42.259 1.00 86.62 270 ALA A N 1
ATOM 2035 C CA . ALA A 1 270 ? 4.171 2.942 41.570 1.00 86.62 270 ALA A CA 1
ATOM 2036 C C . ALA A 1 270 ? 5.601 2.435 41.754 1.00 86.62 270 ALA A C 1
ATOM 2038 O O . ALA A 1 270 ? 6.535 3.222 41.945 1.00 86.62 270 ALA A O 1
ATOM 2039 N N . ARG A 1 271 ? 5.776 1.119 41.676 1.00 89.12 271 ARG A N 1
ATOM 2040 C CA . ARG A 1 271 ? 7.093 0.477 41.646 1.00 89.12 271 ARG A CA 1
ATOM 2041 C C . ARG A 1 271 ? 7.179 -0.506 40.490 1.00 89.12 271 ARG A C 1
ATOM 2043 O O . ARG A 1 271 ? 6.192 -1.151 40.146 1.00 89.12 271 ARG A O 1
ATOM 2050 N N . LEU A 1 272 ? 8.365 -0.605 39.899 1.00 88.38 272 LEU A N 1
ATOM 2051 C CA . LEU A 1 272 ? 8.672 -1.551 38.832 1.00 88.38 272 LEU A CA 1
ATOM 2052 C C . LEU A 1 272 ? 9.602 -2.632 39.384 1.00 88.38 272 LEU A C 1
ATOM 2054 O O . LEU A 1 272 ? 10.648 -2.319 39.947 1.00 88.38 272 LEU A O 1
ATOM 2058 N N . GLY A 1 273 ? 9.220 -3.889 39.220 1.00 87.94 273 GLY A N 1
ATOM 2059 C CA . GLY A 1 273 ? 9.997 -5.076 39.547 1.00 87.94 273 GLY A CA 1
ATOM 2060 C C . GLY A 1 273 ? 10.443 -5.832 38.304 1.00 87.94 273 GLY A C 1
ATOM 2061 O O . GLY A 1 273 ? 9.843 -5.696 37.234 1.00 87.94 273 GLY A O 1
ATOM 2062 N N . ILE A 1 274 ? 11.505 -6.616 38.464 1.00 85.81 274 ILE A N 1
ATOM 2063 C CA . ILE A 1 274 ? 12.069 -7.507 37.450 1.00 85.81 274 ILE A CA 1
ATOM 2064 C C . ILE A 1 274 ? 12.301 -8.897 38.045 1.00 85.81 274 ILE A C 1
ATOM 2066 O O . ILE A 1 274 ? 13.018 -9.058 39.036 1.00 85.81 274 ILE A O 1
ATOM 2070 N N . ASP A 1 275 ? 11.691 -9.907 37.429 1.00 75.56 275 ASP A N 1
ATOM 2071 C CA . ASP A 1 275 ? 11.692 -11.293 37.904 1.00 75.56 275 ASP A CA 1
ATOM 2072 C C . ASP A 1 275 ? 11.427 -11.389 39.434 1.00 75.56 275 ASP A C 1
ATOM 2074 O O . ASP A 1 275 ? 10.860 -10.485 40.049 1.00 75.56 275 ASP A O 1
ATOM 2078 N N . GLN A 1 276 ? 11.773 -12.496 40.096 1.00 58.78 276 GLN A N 1
ATOM 2079 C CA . GLN A 1 276 ? 11.494 -12.678 41.532 1.00 58.78 276 GLN A CA 1
ATOM 2080 C C . GLN A 1 276 ? 12.529 -12.011 42.465 1.00 58.78 276 GLN A C 1
ATOM 2082 O O . GLN A 1 276 ? 12.679 -12.475 43.595 1.00 58.78 276 GLN A O 1
ATOM 2087 N N . HIS A 1 277 ? 13.347 -11.052 42.010 1.00 59.47 277 HIS A N 1
ATOM 2088 C CA . HIS A 1 277 ? 14.579 -10.684 42.738 1.00 59.47 277 HIS A CA 1
ATOM 2089 C C . HIS A 1 277 ? 14.739 -9.189 43.047 1.00 59.47 277 HIS A C 1
ATOM 2091 O O . HIS A 1 277 ? 15.098 -8.879 44.180 1.00 59.47 277 HIS A O 1
ATOM 2097 N N . ASP A 1 278 ? 14.451 -8.273 42.115 1.00 80.56 278 ASP A N 1
ATOM 2098 C CA . ASP A 1 278 ? 14.725 -6.840 42.314 1.00 80.56 278 ASP A CA 1
ATOM 2099 C C . ASP A 1 278 ? 13.523 -5.951 41.967 1.00 80.56 278 ASP A C 1
ATOM 2101 O O . ASP A 1 278 ? 12.838 -6.147 40.963 1.00 80.56 278 ASP A O 1
ATOM 2105 N N . SER A 1 279 ? 13.284 -4.923 42.787 1.00 86.31 279 SER A N 1
ATOM 2106 C CA . SER A 1 279 ? 12.234 -3.921 42.570 1.00 86.31 279 SER A CA 1
ATOM 2107 C C . SER A 1 279 ? 12.724 -2.513 42.860 1.00 86.31 279 SER A C 1
ATOM 2109 O O . SER A 1 279 ? 13.560 -2.308 43.738 1.00 86.31 279 SER A O 1
ATOM 2111 N N . SER A 1 280 ? 12.169 -1.530 42.158 1.00 87.44 280 SER A N 1
ATOM 2112 C CA . SER A 1 280 ? 12.446 -0.125 42.419 1.00 87.44 280 SER A CA 1
ATOM 2113 C C . SER A 1 280 ? 11.778 0.304 43.721 1.00 87.44 280 SER A C 1
ATOM 2115 O O . SER A 1 280 ? 10.804 -0.306 44.167 1.00 87.44 280 SER A O 1
ATOM 2117 N N . ASP A 1 281 ? 12.230 1.425 44.278 1.00 89.56 281 ASP A N 1
ATOM 2118 C CA . ASP A 1 281 ? 11.444 2.129 45.290 1.00 89.56 281 ASP A CA 1
ATOM 2119 C C . ASP A 1 281 ? 10.078 2.547 44.721 1.00 89.56 281 ASP A C 1
ATOM 2121 O O . ASP A 1 281 ? 9.901 2.666 43.500 1.00 89.56 281 ASP A O 1
ATOM 2125 N N . TRP A 1 282 ? 9.144 2.857 45.618 1.00 87.69 282 TRP A N 1
ATOM 2126 C CA . TRP A 1 282 ? 7.907 3.555 45.284 1.00 87.69 282 TRP A CA 1
ATOM 2127 C C . TRP A 1 282 ? 8.213 4.961 44.766 1.00 87.69 282 TRP A C 1
ATOM 2129 O O . TRP A 1 282 ? 8.912 5.747 45.412 1.00 87.69 282 TRP A O 1
ATOM 2139 N N . ARG A 1 283 ? 7.703 5.284 43.579 1.00 87.38 283 ARG A N 1
ATOM 2140 C CA . ARG A 1 283 ? 7.927 6.568 42.907 1.00 87.38 283 ARG A CA 1
ATOM 2141 C C . ARG A 1 283 ? 6.621 7.110 42.327 1.00 87.38 283 ARG A C 1
ATOM 2143 O O . ARG A 1 283 ? 5.761 6.322 41.946 1.00 87.38 283 ARG A O 1
ATOM 2150 N N . PRO A 1 284 ? 6.448 8.437 42.236 1.00 84.00 284 PRO A N 1
ATOM 2151 C CA . PRO A 1 284 ? 5.261 9.009 41.612 1.00 84.00 284 PRO A CA 1
ATOM 2152 C C . PRO A 1 284 ? 5.228 8.726 40.095 1.00 84.00 284 PRO A C 1
ATOM 2154 O O . PRO A 1 284 ? 6.286 8.517 39.485 1.00 84.00 284 PRO A O 1
ATOM 2157 N N . PRO A 1 285 ? 4.043 8.776 39.459 1.00 81.12 285 PRO A N 1
ATOM 2158 C CA . PRO A 1 285 ? 3.918 8.766 38.006 1.00 81.12 285 PRO A CA 1
ATOM 2159 C C . PRO A 1 285 ? 4.818 9.818 37.344 1.00 81.12 285 PRO A C 1
ATOM 2161 O O . PRO A 1 285 ? 4.998 10.928 37.843 1.00 81.12 285 PRO A O 1
ATOM 2164 N N . GLY A 1 286 ? 5.417 9.457 36.213 1.00 78.19 286 GLY A N 1
ATOM 2165 C CA . GLY A 1 286 ? 6.368 10.279 35.464 1.00 78.19 286 GLY A CA 1
ATOM 2166 C C . GLY A 1 286 ? 7.820 10.193 35.948 1.00 78.19 286 GLY A C 1
ATOM 2167 O O . GLY A 1 286 ? 8.708 10.673 35.240 1.00 78.19 286 GLY A O 1
ATOM 2168 N N . ALA A 1 287 ? 8.094 9.559 37.093 1.00 83.12 287 ALA A N 1
ATOM 2169 C CA . ALA A 1 287 ? 9.457 9.363 37.581 1.00 83.12 287 ALA A CA 1
ATOM 2170 C C . ALA A 1 287 ? 10.239 8.330 36.749 1.00 83.12 287 ALA A C 1
ATOM 2172 O O . ALA A 1 287 ? 9.673 7.379 36.205 1.00 83.12 287 ALA A O 1
ATOM 2173 N N . GLU A 1 288 ? 11.558 8.514 36.665 1.00 85.00 288 GLU A N 1
ATOM 2174 C CA . GLU A 1 288 ? 12.479 7.531 36.088 1.00 85.00 288 GLU A CA 1
ATOM 2175 C C . GLU A 1 288 ? 12.884 6.496 37.146 1.00 85.00 288 GLU A C 1
ATOM 2177 O O . GLU A 1 288 ? 13.222 6.846 38.278 1.00 85.00 288 GLU A O 1
ATOM 2182 N N . VAL A 1 289 ? 12.871 5.222 36.761 1.00 83.88 289 VAL A N 1
ATOM 2183 C CA . VAL A 1 289 ? 13.323 4.084 37.566 1.00 83.88 289 VAL A CA 1
ATOM 2184 C C . VAL A 1 289 ? 14.424 3.329 36.834 1.00 83.88 289 VAL A C 1
ATOM 2186 O O . VAL A 1 289 ? 14.444 3.268 35.602 1.00 83.88 289 VAL A O 1
ATOM 2189 N N . SER A 1 290 ? 15.350 2.737 37.592 1.00 86.56 290 SER A N 1
ATOM 2190 C CA . SER A 1 290 ? 16.418 1.914 37.030 1.00 86.56 290 SER A CA 1
ATOM 2191 C C . SER A 1 290 ? 16.664 0.652 37.845 1.00 86.56 290 SER A C 1
ATOM 2193 O O . SER A 1 290 ? 16.894 0.736 39.049 1.00 86.56 290 SER A O 1
ATOM 2195 N N . LEU A 1 291 ? 16.693 -0.492 37.162 1.00 86.56 291 LEU A N 1
ATOM 2196 C CA . LEU A 1 291 ? 16.835 -1.826 37.750 1.00 86.56 291 LEU A CA 1
ATOM 2197 C C . LEU A 1 291 ? 18.042 -2.558 37.145 1.00 86.56 291 LEU A C 1
ATOM 2199 O O . LEU A 1 291 ? 18.325 -2.356 35.961 1.00 86.56 291 LEU A O 1
ATOM 2203 N N . PRO A 1 292 ? 18.785 -3.367 37.916 1.00 86.12 292 PRO A N 1
ATOM 2204 C CA . PRO A 1 292 ? 19.883 -4.178 37.387 1.00 86.12 292 PRO A CA 1
ATOM 2205 C C . PRO A 1 292 ? 19.343 -5.351 36.556 1.00 86.12 292 PRO A C 1
ATOM 2207 O O . PRO A 1 292 ? 18.434 -6.026 36.990 1.00 86.12 292 PRO A O 1
ATOM 2210 N N . VAL A 1 293 ? 19.882 -5.638 35.375 1.00 83.69 293 VAL A N 1
ATOM 2211 C CA . VAL A 1 293 ? 19.429 -6.786 34.564 1.00 83.69 293 VAL A CA 1
ATOM 2212 C C . VAL A 1 293 ? 20.292 -8.010 34.883 1.00 83.69 293 VAL A C 1
ATOM 2214 O O . VAL A 1 293 ? 21.518 -7.907 34.771 1.00 83.69 293 VAL A O 1
ATOM 2217 N N . PRO A 1 294 ? 19.707 -9.166 35.254 1.00 80.88 294 PRO A N 1
ATOM 2218 C CA . PRO A 1 294 ? 20.480 -10.379 35.498 1.00 80.88 294 PRO A CA 1
ATOM 2219 C C . PRO A 1 294 ? 21.243 -10.839 34.247 1.00 80.88 294 PRO A C 1
ATOM 2221 O O . PRO A 1 294 ? 20.724 -10.827 33.127 1.00 80.88 294 PRO A O 1
ATOM 2224 N N . ALA A 1 295 ? 22.493 -11.265 34.432 1.00 77.88 295 ALA A N 1
ATOM 2225 C CA . ALA A 1 295 ? 23.348 -11.675 33.323 1.00 77.88 295 ALA A CA 1
ATOM 2226 C C . ALA A 1 295 ? 22.827 -12.952 32.639 1.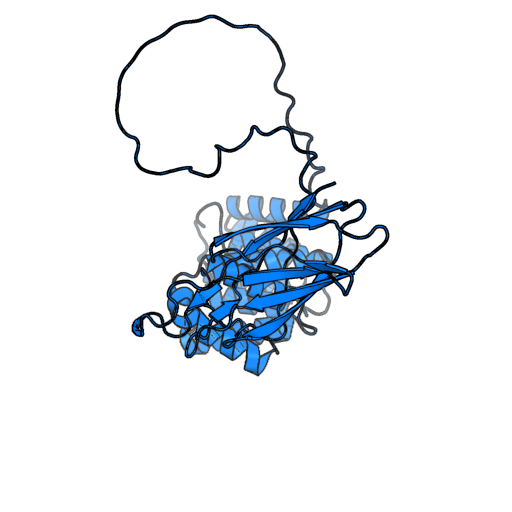00 77.88 295 ALA A C 1
ATOM 2228 O O . ALA A 1 295 ? 22.446 -13.916 33.297 1.00 77.88 295 ALA A O 1
ATOM 2229 N N . GLY A 1 296 ? 22.877 -12.978 31.303 1.00 71.38 296 GLY A N 1
ATOM 2230 C CA . GLY A 1 296 ? 22.557 -14.166 30.500 1.00 71.38 296 GLY A CA 1
ATOM 2231 C C . GLY A 1 296 ? 21.075 -14.361 30.170 1.00 71.38 296 GLY A C 1
ATOM 2232 O O . GLY A 1 296 ? 20.750 -15.301 29.446 1.00 71.38 296 GLY A O 1
ATOM 2233 N N . LEU A 1 297 ? 20.184 -13.479 30.632 1.00 76.56 297 LEU A N 1
ATOM 2234 C CA . LEU A 1 297 ? 18.774 -13.517 30.256 1.00 76.56 297 LEU A CA 1
ATOM 2235 C C . LEU A 1 297 ? 18.548 -12.941 28.857 1.00 76.56 297 LEU A C 1
ATOM 2237 O O . LEU A 1 297 ? 19.102 -11.907 28.489 1.00 76.56 297 LEU A O 1
ATOM 2241 N N . THR A 1 298 ? 17.692 -13.611 28.088 1.00 77.00 298 THR A N 1
ATOM 2242 C CA . THR A 1 298 ? 17.197 -13.128 26.789 1.00 77.00 298 THR A CA 1
ATOM 2243 C C . THR A 1 298 ? 15.793 -12.538 26.888 1.00 77.00 298 THR A C 1
ATOM 2245 O O . THR A 1 298 ? 15.364 -11.850 25.966 1.00 77.00 298 THR A O 1
ATOM 2248 N N . ARG A 1 299 ? 15.085 -12.787 27.997 1.00 80.94 299 ARG A N 1
ATOM 2249 C CA . ARG A 1 299 ? 13.773 -12.221 28.333 1.00 80.94 299 ARG A CA 1
ATOM 2250 C C . ARG A 1 299 ? 13.732 -11.842 29.807 1.00 80.94 299 ARG A C 1
ATOM 2252 O O . ARG A 1 299 ? 14.341 -12.533 30.617 1.00 80.94 299 ARG A O 1
ATOM 2259 N N . LEU A 1 300 ? 13.015 -10.770 30.116 1.00 83.25 300 LEU A N 1
ATOM 2260 C CA . LEU A 1 300 ? 12.819 -10.253 31.467 1.00 83.25 300 LEU A CA 1
ATOM 2261 C C . LEU A 1 300 ? 11.321 -10.116 31.732 1.00 83.25 300 LEU A C 1
ATOM 2263 O O . LEU A 1 300 ? 10.612 -9.539 30.900 1.00 83.25 300 LEU A O 1
ATOM 2267 N N . HIS A 1 301 ? 10.856 -10.612 32.875 1.00 87.38 301 HIS A N 1
ATOM 2268 C CA . HIS A 1 301 ? 9.485 -10.403 33.317 1.00 87.38 301 HIS A CA 1
ATOM 2269 C C . HIS A 1 301 ? 9.413 -9.132 34.168 1.00 87.38 301 HIS A C 1
ATOM 2271 O O . HIS A 1 301 ? 10.019 -9.042 35.234 1.00 87.38 301 HIS A O 1
ATOM 2277 N N . LEU A 1 302 ? 8.677 -8.135 33.692 1.00 88.31 302 LEU A N 1
ATOM 2278 C CA . LEU A 1 302 ? 8.412 -6.887 34.395 1.00 88.31 302 LEU A CA 1
ATOM 2279 C C . LEU A 1 302 ? 7.127 -7.017 35.207 1.00 88.31 302 LEU A C 1
ATOM 2281 O O . LEU A 1 302 ? 6.119 -7.479 34.680 1.00 88.31 302 LEU A O 1
ATOM 2285 N N . THR A 1 303 ? 7.142 -6.526 36.442 1.00 88.62 303 THR A N 1
ATOM 2286 C CA . THR A 1 303 ? 5.945 -6.396 37.282 1.00 88.62 303 THR A CA 1
ATOM 2287 C C . THR A 1 303 ? 5.790 -4.937 37.690 1.00 88.62 303 THR A C 1
ATOM 2289 O O . THR A 1 303 ? 6.693 -4.365 38.288 1.00 88.62 303 THR A O 1
ATOM 2292 N N . LEU A 1 304 ? 4.667 -4.309 37.367 1.00 86.81 304 LEU A N 1
ATOM 2293 C CA . LEU A 1 304 ? 4.314 -2.973 37.829 1.00 86.81 304 LEU A CA 1
ATOM 2294 C C . LEU A 1 304 ? 3.279 -3.096 38.939 1.00 86.81 304 LEU A C 1
ATOM 2296 O O . LEU A 1 304 ? 2.249 -3.738 38.749 1.00 86.81 304 LEU A O 1
ATOM 2300 N N . GLU A 1 305 ? 3.525 -2.432 40.060 1.00 88.38 305 GLU A N 1
ATOM 2301 C CA . GLU A 1 305 ? 2.596 -2.395 41.186 1.00 88.38 305 GLU A CA 1
ATOM 2302 C C . GLU A 1 305 ? 2.228 -0.956 41.534 1.00 88.38 305 GLU A C 1
ATOM 2304 O O . GLU A 1 305 ? 3.076 -0.060 41.462 1.00 88.38 305 GLU A O 1
ATOM 2309 N N . LEU A 1 306 ? 0.974 -0.746 41.933 1.00 84.44 306 LEU A N 1
ATOM 2310 C CA . LEU A 1 306 ? 0.453 0.550 42.367 1.00 84.44 306 LEU A CA 1
ATOM 2311 C C . LEU A 1 306 ? 0.197 0.557 43.871 1.00 84.44 306 LEU A C 1
ATOM 2313 O O . LEU A 1 306 ? -0.284 -0.429 44.429 1.00 84.44 306 LEU A O 1
ATOM 2317 N N . SER A 1 307 ? 0.477 1.685 44.524 1.00 84.06 307 SER A N 1
ATOM 2318 C CA . SER A 1 307 ? 0.122 1.872 45.927 1.00 84.06 307 SER A CA 1
ATOM 2319 C C . SER A 1 307 ? -1.396 1.805 46.098 1.00 84.06 307 SER A C 1
ATOM 2321 O O . SER A 1 307 ? -2.147 2.259 45.233 1.00 84.06 307 SER A O 1
ATOM 2323 N N . GLU A 1 308 ? -1.861 1.245 47.213 1.00 79.06 308 GLU A N 1
ATOM 2324 C CA . GLU A 1 308 ? -3.289 1.154 47.518 1.00 79.06 308 GLU A CA 1
ATOM 2325 C C . GLU A 1 308 ? -3.901 2.547 47.733 1.00 79.06 308 GLU A C 1
ATOM 2327 O O . GLU A 1 308 ? -3.872 3.102 48.830 1.00 79.06 308 GLU A O 1
ATOM 2332 N N . THR A 1 309 ? -4.487 3.108 46.674 1.00 73.12 309 THR A N 1
ATOM 2333 C CA . THR A 1 309 ? -5.302 4.328 46.728 1.00 73.12 309 THR A CA 1
ATOM 2334 C C . THR A 1 309 ? -6.729 3.977 46.291 1.00 73.12 309 THR A C 1
ATOM 2336 O O . THR A 1 309 ? -6.956 3.746 45.101 1.00 73.12 309 THR A O 1
ATOM 2339 N N . PRO A 1 310 ? -7.703 3.878 47.216 1.00 71.56 310 PRO A N 1
ATOM 2340 C CA . PRO A 1 310 ? -9.060 3.434 46.898 1.00 71.56 310 PRO A CA 1
ATOM 2341 C C . PRO A 1 310 ? -9.707 4.255 45.777 1.00 71.56 310 PRO A C 1
ATOM 2343 O O . PRO A 1 310 ? -9.631 5.479 45.771 1.00 71.56 310 PRO A O 1
ATOM 2346 N N . GLY A 1 311 ? -10.366 3.579 44.833 1.00 69.38 311 GLY A N 1
ATOM 2347 C CA . GLY A 1 311 ? -11.052 4.234 43.712 1.00 69.38 311 GLY A CA 1
ATOM 2348 C C . GLY A 1 311 ? -10.136 4.744 42.594 1.00 69.38 311 GLY A C 1
ATOM 2349 O O . GLY A 1 311 ? -10.643 5.274 41.610 1.00 69.38 311 GLY A O 1
ATOM 2350 N N . CYS A 1 312 ? -8.818 4.551 42.696 1.00 75.38 312 CYS A N 1
ATOM 2351 C CA . CYS A 1 312 ? -7.876 4.940 41.656 1.00 75.38 312 CYS A CA 1
ATOM 2352 C C . CYS A 1 312 ? -7.556 3.762 40.727 1.00 75.38 312 CYS A C 1
ATOM 2354 O O . CYS A 1 312 ? -6.918 2.790 41.128 1.00 75.38 312 CYS A O 1
ATOM 2356 N N . THR A 1 313 ? -8.003 3.849 39.475 1.00 78.31 313 THR A N 1
ATOM 2357 C CA . THR A 1 313 ? -7.674 2.874 38.428 1.00 78.31 313 THR A CA 1
ATOM 2358 C C . THR A 1 313 ? -6.821 3.557 37.376 1.00 78.31 313 THR A C 1
ATOM 2360 O O . THR A 1 313 ? -7.220 4.573 36.811 1.00 78.31 313 THR A O 1
ATOM 2363 N N . GLN A 1 314 ? -5.646 3.000 37.110 1.00 72.94 314 GLN A N 1
ATOM 2364 C CA . GLN A 1 314 ? -4.678 3.602 36.203 1.00 72.94 314 GLN A CA 1
ATOM 2365 C C . GLN A 1 314 ? -4.462 2.733 34.986 1.00 72.94 314 GLN A C 1
ATOM 2367 O O . GLN A 1 314 ? -4.461 1.505 35.061 1.00 72.94 314 GLN A O 1
ATOM 2372 N N . LYS A 1 315 ? -4.214 3.389 33.864 1.00 79.62 315 LYS A N 1
ATOM 2373 C CA . LYS A 1 315 ? -3.749 2.766 32.644 1.00 79.62 315 LYS A CA 1
ATOM 2374 C C . LYS A 1 315 ? -2.226 2.803 32.590 1.00 79.62 315 LYS A C 1
ATOM 2376 O O . LYS A 1 315 ? -1.620 3.848 32.814 1.00 79.62 315 LYS A O 1
ATOM 2381 N N . VAL A 1 316 ? -1.612 1.667 32.279 1.00 75.56 316 VAL A N 1
ATOM 2382 C CA . VAL A 1 316 ? -0.164 1.541 32.114 1.00 75.56 316 VAL A CA 1
ATOM 2383 C C . VAL A 1 316 ? 0.234 2.026 30.726 1.00 75.56 316 VAL A C 1
ATOM 2385 O O . VAL A 1 316 ? -0.031 1.364 29.725 1.00 75.56 316 VAL A O 1
ATOM 2388 N N . ASP A 1 317 ? 0.918 3.167 30.665 1.00 67.75 317 ASP A N 1
ATOM 2389 C CA . ASP A 1 317 ? 1.404 3.774 29.420 1.00 67.75 317 ASP A CA 1
ATOM 2390 C C . ASP A 1 317 ? 2.923 3.612 29.242 1.00 67.75 317 ASP A C 1
ATOM 2392 O O . ASP A 1 317 ? 3.545 4.250 28.385 1.00 67.75 317 ASP A O 1
ATOM 2396 N N . ILE A 1 318 ? 3.549 2.732 30.030 1.00 66.62 318 ILE A N 1
ATOM 2397 C CA . ILE A 1 318 ? 4.963 2.372 29.894 1.00 66.62 318 ILE A CA 1
ATOM 2398 C C . ILE A 1 318 ? 5.141 1.549 28.611 1.00 66.62 318 ILE A C 1
ATOM 2400 O O . ILE A 1 318 ? 5.080 0.324 28.618 1.00 66.62 318 ILE A O 1
ATOM 2404 N N . GLN A 1 319 ? 5.364 2.230 27.488 1.00 63.25 319 GLN A N 1
ATOM 2405 C CA . GLN A 1 319 ? 5.465 1.599 26.164 1.00 63.25 319 GLN A CA 1
ATOM 2406 C C . GLN A 1 319 ? 6.903 1.322 25.717 1.00 63.25 319 GLN A C 1
ATOM 2408 O O . GLN A 1 319 ? 7.117 0.625 24.722 1.00 63.25 319 GLN A O 1
ATOM 2413 N N . ARG A 1 320 ? 7.897 1.908 26.397 1.00 68.12 320 ARG A N 1
ATOM 2414 C CA . ARG A 1 320 ? 9.317 1.808 26.037 1.00 68.12 320 ARG A CA 1
ATOM 2415 C C . ARG A 1 320 ? 10.177 1.671 27.286 1.00 68.12 320 ARG A C 1
ATOM 2417 O O . ARG A 1 320 ? 10.082 2.494 28.191 1.00 68.12 320 ARG A O 1
ATOM 2424 N N . VAL A 1 321 ? 11.041 0.663 27.284 1.00 70.19 321 VAL A N 1
ATOM 2425 C CA . VAL A 1 321 ? 12.107 0.477 28.266 1.00 70.19 321 VAL A CA 1
ATOM 2426 C C . VAL A 1 321 ? 13.460 0.571 27.570 1.00 70.19 321 VAL A C 1
ATOM 2428 O O . VAL A 1 321 ? 13.647 0.086 26.450 1.00 70.19 321 VAL A O 1
ATOM 2431 N N . GLU A 1 322 ? 14.400 1.243 28.213 1.00 80.06 322 GLU A N 1
ATOM 2432 C CA . GLU A 1 322 ? 15.755 1.439 27.716 1.00 80.06 322 GLU A CA 1
ATOM 2433 C C . GLU A 1 322 ? 16.711 0.511 28.455 1.00 80.06 322 GLU A C 1
ATOM 2435 O O . GLU A 1 322 ? 16.564 0.269 29.652 1.00 80.06 322 GLU A O 1
ATOM 2440 N N . PHE A 1 323 ? 17.709 -0.001 27.742 1.00 72.88 323 PHE A N 1
ATOM 2441 C CA . PHE A 1 323 ? 18.749 -0.829 28.333 1.00 72.88 323 PHE A CA 1
ATOM 2442 C C . PHE A 1 323 ? 20.095 -0.119 28.232 1.00 72.88 323 PHE A C 1
ATOM 2444 O O . PHE A 1 323 ? 20.425 0.475 27.202 1.00 72.88 323 PHE A O 1
ATOM 2451 N N . THR A 1 324 ? 20.898 -0.202 29.287 1.00 74.44 324 THR A N 1
ATOM 2452 C CA . THR A 1 324 ? 22.282 0.287 29.280 1.00 74.44 324 THR A CA 1
ATOM 2453 C C . THR A 1 324 ? 23.246 -0.852 29.584 1.00 74.44 324 THR A C 1
ATOM 2455 O O . THR A 1 324 ? 22.889 -1.795 30.296 1.00 74.44 324 THR A O 1
ATOM 2458 N N . ARG A 1 325 ? 24.451 -0.767 29.012 1.00 72.31 325 ARG A N 1
ATOM 2459 C CA . ARG A 1 325 ? 25.578 -1.648 29.349 1.00 72.31 325 ARG A CA 1
ATOM 2460 C C . ARG A 1 325 ? 26.164 -1.308 30.713 1.00 72.31 325 ARG A C 1
ATOM 2462 O O . ARG A 1 325 ? 25.970 -0.149 31.151 1.00 72.31 325 ARG A O 1
#

pLDDT: mean 77.96, std 19.2, range [26.44, 96.62]

Secondary structure (DSSP, 8-state):
--HHHHHHHHHHHHHHHT-GGGTTTHHHHHHHHHHHH-----SS---HHHHHHHHHHIIIIISS-HHHHHHHHHHHHHHHH-S-HHHHHHHHHHHHHT-TT--HHHHHHHHHHHHHHHS-SS--SS--HHHHHHHHHHHHHHT-HHHHHHHHHHH-HHHHHHHHHHHHHHHH-SPP-----------------------------SS------PPPPEEEE--EES-SEE-TT-EEEEEEEPPTT--EEEEE--EEESSGGG---TT--EEEEETTTEEPPPB-TT-EEEEEPPTT-SEEEEEEEE---TT--EEE----EEEE-

Sequence (325 aa):
MDRCTWETRQMLQRILAGWFELAPVLPELEQHLAETTGYPVQVQPRPLSVSATRIAKFLAEDHRQPAAAIGHLHDWLVNVHGNQLRGDWVSFLALVQNAPGLAVDQRAELVAIADVLCFPPVAPLRTDGRRLVEMATHARVIGSPGLLLEELALKEPQLAQHAREAAERVRTGPPPLDRQEELPRHGRPLVRAAAGLAVLAVVALAAVLAWSGGPSPLPARSAVWSDPTVGPGGTSTAEVDVPAGAARLKARLLLSDVNPDSGSCTELTARLGIDQHDSSDWRPPGAEVSLPVPAGLTRLHLTLELSETPGCTQKVDIQRVEFTR

Foldseek 3Di:
DFLLLVLQLVLQLCLQLVPPVCLVCVLVLQVQLCVQQVRDDDPDRDRSSVSSNSLSCCLRPVGPQNLVSLVSSLVVCCVPPNDDLSSLLSNLSSCLVPLPPEDSLLSSLLSLLSSCLSVPPDDFDFDDSVRLSVLSVVCSVVRHSPVSLVVCCVRPVPSSVSSVVSSVCSVVDHDPPPDPPPDDDDDDDDDDDDDDDDDDDDDDDPPPDPDDPAADWDDKWFWDWPDQKAAFQGKIKTKTFDPAPFFKKKFAFAKDWPCVPVVQCPPKWKKKDKPPPDIFPTDDHRDMTMDTDDPPDRMIMMMMTIHGRHPTMIGGPGTIMITGD